Protein AF-A0A091KK40-F1 (afdb_monomer)

Nearest PDB structures (foldseek):
  5nir-assembly2_B  TM=7.832E-01  e=2.273E-03  Homo sapiens
  1u5m-assembly1_A  TM=5.560E-01  e=1.495E-02  Homo sapiens
  5okc-assembly1_H  TM=2.138E-01  e=5.931E+00  Saccharomyces cerevisiae S288C

Structure (mmCIF, N/CA/C/O backbone):
data_AF-A0A091KK40-F1
#
_entry.id   AF-A0A091KK40-F1
#
loop_
_atom_site.group_PDB
_atom_site.id
_atom_site.type_symbol
_atom_site.label_atom_id
_atom_site.label_alt_id
_atom_site.label_comp_id
_atom_site.label_asym_id
_atom_site.label_entity_id
_atom_site.label_seq_id
_atom_site.pdbx_PDB_ins_code
_atom_site.Cartn_x
_atom_site.Cartn_y
_atom_site.Cartn_z
_atom_site.occupancy
_atom_site.B_iso_or_equiv
_atom_site.auth_seq_id
_atom_site.auth_comp_id
_atom_site.auth_asym_id
_atom_site.auth_atom_id
_atom_site.pdbx_PDB_model_num
ATOM 1 N N . TYR A 1 1 ? 51.321 -13.475 -57.206 1.00 43.81 1 TYR A N 1
ATOM 2 C CA . TYR A 1 1 ? 50.660 -12.713 -56.132 1.00 43.81 1 TYR A CA 1
ATOM 3 C C . TYR A 1 1 ? 49.323 -13.377 -55.867 1.00 43.81 1 TYR A C 1
ATOM 5 O O . TYR A 1 1 ? 48.572 -13.483 -56.827 1.00 43.81 1 TYR A O 1
ATOM 13 N N . PRO A 1 2 ? 49.044 -13.917 -54.669 1.00 48.81 2 PRO A N 1
ATOM 14 C CA . PRO A 1 2 ? 47.732 -14.490 -54.411 1.00 48.81 2 PRO A CA 1
ATOM 15 C C . PRO A 1 2 ? 46.702 -13.359 -54.303 1.00 48.81 2 PRO A C 1
ATOM 17 O O . PRO A 1 2 ? 46.894 -12.410 -53.543 1.00 48.81 2 PRO A O 1
ATOM 20 N N . ASP A 1 3 ? 45.653 -13.452 -55.119 1.00 53.16 3 ASP A N 1
ATOM 21 C CA . ASP A 1 3 ? 44.502 -12.551 -55.135 1.00 53.16 3 ASP A CA 1
ATOM 22 C C . ASP A 1 3 ? 43.739 -12.664 -53.807 1.00 53.16 3 ASP A C 1
ATOM 24 O O . ASP A 1 3 ? 43.094 -13.673 -53.529 1.00 53.16 3 ASP A O 1
ATOM 28 N N . TYR A 1 4 ? 43.776 -11.611 -52.989 1.00 54.12 4 TYR A N 1
ATOM 29 C CA . TYR A 1 4 ? 42.928 -11.468 -51.796 1.00 54.12 4 TYR A CA 1
ATOM 30 C C . TYR A 1 4 ? 41.477 -11.071 -52.145 1.00 54.12 4 TYR A C 1
ATOM 32 O O . TYR A 1 4 ? 40.669 -10.792 -51.260 1.00 54.12 4 TYR A O 1
ATOM 40 N N . ARG A 1 5 ? 41.116 -11.023 -53.437 1.00 53.31 5 ARG A N 1
ATOM 41 C CA . ARG A 1 5 ? 39.763 -10.672 -53.889 1.00 53.31 5 ARG A CA 1
ATOM 42 C C . ARG A 1 5 ? 38.761 -11.738 -53.443 1.00 53.31 5 ARG A C 1
ATOM 44 O O . ARG A 1 5 ? 38.740 -12.838 -53.983 1.00 53.31 5 ARG A O 1
ATOM 51 N N . GLY A 1 6 ? 37.913 -11.374 -52.482 1.00 60.91 6 GLY A N 1
ATOM 52 C CA . GLY A 1 6 ? 36.744 -12.156 -52.068 1.00 60.91 6 GLY A CA 1
ATOM 53 C C . GLY A 1 6 ? 36.953 -13.095 -50.878 1.00 60.91 6 GLY A C 1
ATOM 54 O O . GLY A 1 6 ? 36.061 -13.884 -50.593 1.00 60.91 6 GLY A O 1
ATOM 55 N N . LYS A 1 7 ? 38.093 -13.027 -50.178 1.00 73.00 7 LYS A N 1
ATOM 56 C CA . LYS A 1 7 ? 38.332 -13.812 -48.955 1.00 73.00 7 LYS A CA 1
ATOM 57 C C . LYS A 1 7 ? 38.272 -12.911 -47.726 1.00 73.00 7 LYS A C 1
ATOM 59 O O . LYS A 1 7 ? 39.291 -12.378 -47.299 1.00 73.00 7 LYS A O 1
ATOM 64 N N . GLY A 1 8 ? 37.072 -12.712 -47.198 1.00 83.19 8 GLY A N 1
ATOM 65 C CA . GLY A 1 8 ? 36.846 -11.875 -46.027 1.00 83.19 8 GLY A CA 1
ATOM 66 C C . GLY A 1 8 ? 35.371 -11.567 -45.816 1.00 83.19 8 GLY A C 1
ATOM 67 O O . GLY A 1 8 ? 34.531 -11.883 -46.658 1.00 83.19 8 GLY A O 1
ATOM 68 N N . CYS A 1 9 ? 35.067 -10.944 -44.689 1.00 89.00 9 CYS A N 1
ATOM 69 C CA . CYS A 1 9 ? 33.719 -10.532 -44.326 1.00 89.00 9 CYS A CA 1
ATOM 70 C C . CYS A 1 9 ? 33.588 -9.023 -44.496 1.00 89.00 9 CYS A C 1
ATOM 72 O O . CYS A 1 9 ? 34.563 -8.304 -44.307 1.00 89.00 9 CYS A O 1
ATOM 74 N N . VAL A 1 10 ? 32.403 -8.540 -44.860 1.00 89.56 10 VAL A N 1
ATOM 75 C CA . VAL A 1 10 ? 32.164 -7.112 -45.104 1.00 89.56 10 VAL A CA 1
ATOM 76 C C . VAL A 1 10 ? 31.110 -6.603 -44.129 1.00 89.56 10 VAL A C 1
ATOM 78 O O . VAL A 1 10 ? 30.116 -7.293 -43.901 1.00 89.56 10 VAL A O 1
ATOM 81 N N . ASP A 1 11 ? 31.341 -5.434 -43.535 1.00 88.38 11 ASP A N 1
ATOM 82 C CA . ASP A 1 11 ? 30.349 -4.753 -42.695 1.00 88.38 11 ASP A CA 1
ATOM 83 C C . ASP A 1 11 ? 29.410 -3.838 -43.503 1.00 88.38 11 ASP A C 1
ATOM 85 O O . ASP A 1 11 ? 29.557 -3.659 -44.714 1.00 88.38 11 ASP A O 1
ATOM 89 N N . GLU A 1 12 ? 28.430 -3.234 -42.831 1.00 87.00 12 GLU A N 1
ATOM 90 C CA . GLU A 1 12 ? 27.474 -2.296 -43.436 1.00 87.00 12 GLU A CA 1
ATOM 91 C C . GLU A 1 12 ? 28.128 -1.026 -44.010 1.00 87.00 12 GLU A C 1
ATOM 93 O O . GLU A 1 12 ? 27.550 -0.379 -44.884 1.00 87.00 12 GLU A O 1
ATOM 98 N N . SER A 1 13 ? 29.334 -0.668 -43.555 1.00 88.38 13 SER A N 1
ATOM 99 C CA . SER A 1 13 ? 30.100 0.469 -44.082 1.00 88.38 13 SER A CA 1
ATOM 100 C C . SER A 1 13 ? 30.920 0.117 -45.331 1.00 88.38 13 SER A C 1
ATOM 102 O O . SER A 1 13 ? 31.459 1.009 -45.991 1.00 88.38 13 SER A O 1
ATOM 104 N N . GLY A 1 14 ? 30.986 -1.171 -45.686 1.00 86.50 14 GLY A N 1
ATOM 105 C CA . GLY A 1 14 ? 31.783 -1.691 -46.793 1.00 86.50 14 GLY A CA 1
ATOM 106 C C . GLY A 1 14 ? 33.236 -2.006 -46.423 1.00 86.50 14 GLY A C 1
ATOM 107 O O . GLY A 1 14 ? 34.045 -2.251 -47.321 1.00 86.50 14 GLY A O 1
ATOM 108 N N . PHE A 1 15 ? 33.593 -2.000 -45.135 1.00 88.94 15 PHE A N 1
ATOM 109 C CA . PHE A 1 15 ? 34.929 -2.370 -44.670 1.00 88.94 15 PHE A CA 1
ATOM 110 C C . PHE A 1 15 ? 35.112 -3.890 -44.704 1.00 88.94 15 PHE A C 1
ATOM 112 O O . PHE A 1 15 ? 34.206 -4.641 -44.349 1.00 88.94 15 PHE A O 1
ATOM 119 N N . VAL A 1 16 ? 36.293 -4.346 -45.134 1.00 90.19 16 VAL A N 1
ATOM 120 C CA . VAL A 1 16 ? 36.603 -5.772 -45.316 1.00 90.19 16 VAL A CA 1
ATOM 121 C C . VAL A 1 16 ? 37.490 -6.277 -44.180 1.00 90.19 16 VAL A C 1
ATOM 123 O O . VAL A 1 16 ? 38.588 -5.765 -43.976 1.00 90.19 16 VAL A O 1
ATOM 126 N N . TYR A 1 17 ? 37.032 -7.327 -43.508 1.00 89.88 17 TYR A N 1
ATOM 127 C CA . TYR A 1 17 ? 37.719 -8.040 -42.434 1.00 89.88 17 TYR A CA 1
ATOM 128 C C . TYR A 1 17 ? 38.316 -9.355 -42.934 1.00 89.88 17 TYR A C 1
ATOM 130 O O . TYR A 1 17 ? 37.684 -10.093 -43.699 1.00 89.88 17 TYR A O 1
ATOM 138 N N . ALA A 1 18 ? 39.528 -9.669 -42.485 1.00 91.06 18 ALA A N 1
ATOM 139 C CA . ALA A 1 18 ? 40.217 -10.909 -42.810 1.00 91.06 18 ALA A CA 1
ATOM 140 C C . ALA A 1 18 ? 39.642 -12.110 -42.037 1.00 91.06 18 ALA A C 1
ATOM 142 O O . ALA A 1 18 ? 39.048 -11.984 -40.965 1.00 91.06 18 ALA A O 1
ATOM 143 N N . ILE A 1 19 ? 39.848 -13.312 -42.576 1.00 89.88 19 ILE A N 1
ATOM 144 C CA . ILE A 1 19 ? 39.450 -14.564 -41.919 1.00 89.88 19 ILE A CA 1
ATOM 145 C C . ILE A 1 19 ? 40.196 -14.690 -40.580 1.00 89.88 19 ILE A C 1
ATOM 147 O O . ILE A 1 19 ? 41.415 -14.538 -40.520 1.00 89.88 19 ILE A O 1
ATOM 151 N N . GLY A 1 20 ? 39.458 -14.975 -39.508 1.00 88.19 20 GLY A N 1
ATOM 152 C CA . GLY A 1 20 ? 39.943 -15.010 -38.127 1.00 88.19 20 GLY A CA 1
ATOM 153 C C . GLY A 1 20 ? 39.741 -13.705 -37.347 1.00 88.19 20 GLY A C 1
ATOM 154 O O . GLY A 1 20 ? 39.904 -13.709 -36.126 1.00 88.19 20 GLY A O 1
ATOM 155 N N . GLU A 1 21 ? 39.351 -12.604 -38.000 1.00 90.81 21 GLU A N 1
ATOM 156 C CA . GLU A 1 21 ? 39.094 -11.330 -37.319 1.00 90.81 21 GLU A CA 1
ATOM 157 C C . GLU A 1 21 ? 37.708 -11.275 -36.669 1.00 90.81 21 GLU A C 1
ATOM 159 O O . GLU A 1 21 ? 36.729 -11.833 -37.174 1.00 90.81 21 GLU A O 1
ATOM 164 N N . LYS A 1 22 ? 37.627 -10.570 -35.533 1.00 91.00 22 LYS A N 1
ATOM 165 C CA . LYS A 1 22 ? 36.364 -10.259 -34.859 1.00 91.00 22 LYS A CA 1
ATOM 166 C C . LYS A 1 22 ? 35.895 -8.868 -35.255 1.00 91.00 22 LYS A C 1
ATOM 168 O O . LYS A 1 22 ? 36.662 -7.915 -35.138 1.00 91.00 22 LYS A O 1
ATOM 173 N N . PHE A 1 23 ? 34.634 -8.749 -35.646 1.00 89.81 23 PHE A N 1
ATOM 174 C CA . PHE A 1 23 ? 34.055 -7.482 -36.079 1.00 89.81 23 PHE A CA 1
ATOM 175 C C . PHE A 1 23 ? 32.569 -7.379 -35.733 1.00 89.81 23 PHE A C 1
ATOM 177 O O . PHE A 1 23 ? 31.922 -8.388 -35.465 1.00 89.81 23 PHE A O 1
ATOM 184 N N . ALA A 1 24 ? 32.028 -6.162 -35.716 1.00 89.38 24 ALA A N 1
ATOM 185 C CA . ALA A 1 24 ? 30.596 -5.914 -35.571 1.00 89.38 24 ALA A CA 1
ATOM 186 C C . ALA A 1 24 ? 30.055 -5.449 -36.935 1.00 89.38 24 ALA A C 1
ATOM 188 O O . ALA A 1 24 ? 30.414 -4.354 -37.361 1.00 89.38 24 ALA A O 1
ATOM 189 N N . PRO A 1 25 ? 29.234 -6.256 -37.634 1.00 88.00 25 PRO A N 1
ATOM 190 C CA . PRO A 1 25 ? 28.758 -5.923 -38.980 1.00 88.00 25 PRO A CA 1
ATOM 191 C C . PRO A 1 25 ? 27.917 -4.644 -39.055 1.00 88.00 25 PRO A C 1
ATOM 193 O O . PRO A 1 25 ? 27.822 -4.043 -40.118 1.00 88.00 25 PRO A O 1
ATOM 196 N N . GLY A 1 26 ? 27.307 -4.245 -37.940 1.00 86.50 26 GLY A N 1
ATOM 197 C CA . GLY A 1 26 ? 26.450 -3.073 -37.831 1.00 86.50 26 GLY A CA 1
ATOM 198 C C . GLY A 1 26 ? 26.227 -2.681 -36.366 1.00 86.50 26 GLY A C 1
ATOM 199 O O . GLY A 1 26 ? 26.650 -3.413 -35.464 1.00 86.50 26 GLY A O 1
ATOM 200 N N . PRO A 1 27 ? 25.556 -1.549 -36.095 1.00 81.31 27 PRO A N 1
ATOM 201 C CA . PRO A 1 27 ? 25.428 -0.983 -34.748 1.00 81.31 27 PRO A CA 1
ATOM 202 C C . PRO A 1 27 ? 24.749 -1.930 -33.747 1.00 81.31 27 PRO A C 1
ATOM 204 O O . PRO A 1 27 ? 25.249 -2.153 -32.647 1.00 81.31 27 PRO A O 1
ATOM 207 N N . SER A 1 28 ? 23.639 -2.548 -34.156 1.00 83.00 28 SER A N 1
ATOM 208 C CA . SER A 1 28 ? 22.867 -3.499 -33.348 1.00 83.00 28 SER A CA 1
ATOM 209 C C . SER A 1 28 ? 23.335 -4.951 -33.499 1.00 83.00 28 SER A C 1
ATOM 211 O O . SER A 1 28 ? 22.777 -5.844 -32.860 1.00 83.00 28 SER A O 1
ATOM 213 N N . ALA A 1 29 ? 24.348 -5.211 -34.331 1.00 86.69 29 ALA A N 1
ATOM 214 C CA . ALA A 1 29 ? 24.847 -6.554 -34.577 1.00 86.69 29 ALA A CA 1
ATOM 215 C C . ALA A 1 29 ? 25.804 -7.002 -33.465 1.00 86.69 29 ALA A C 1
ATOM 217 O O . ALA A 1 29 ? 26.601 -6.227 -32.931 1.00 86.69 29 ALA A O 1
ATOM 218 N N . CYS A 1 30 ? 25.742 -8.284 -33.118 1.00 88.56 30 CYS A N 1
ATOM 219 C CA . CYS A 1 30 ? 26.680 -8.874 -32.172 1.00 88.56 30 CYS A CA 1
ATOM 220 C C . CYS A 1 30 ? 28.071 -9.059 -32.778 1.00 88.56 30 CYS A C 1
ATOM 222 O O . CYS A 1 30 ? 28.184 -9.184 -33.995 1.00 88.56 30 CYS A O 1
ATOM 224 N N . PRO A 1 31 ? 29.137 -9.083 -31.954 1.00 89.62 31 PRO A N 1
ATOM 225 C CA . PRO A 1 31 ? 30.472 -9.387 -32.443 1.00 89.62 31 PRO A CA 1
ATOM 226 C C . PRO A 1 31 ? 30.492 -10.746 -33.151 1.00 89.62 31 PRO A C 1
ATOM 228 O O . PRO A 1 31 ? 30.130 -11.772 -32.570 1.00 89.62 31 PRO A O 1
ATOM 231 N N . CYS A 1 32 ? 30.928 -10.748 -34.403 1.00 91.12 32 CYS A N 1
ATOM 232 C CA . CYS A 1 32 ? 31.043 -11.924 -35.250 1.00 91.12 32 CYS A CA 1
ATOM 233 C C . CYS A 1 32 ? 32.512 -12.266 -35.476 1.00 91.12 32 CYS A C 1
ATOM 235 O O . CYS A 1 32 ? 33.372 -11.385 -35.500 1.00 91.12 32 CYS A O 1
ATOM 237 N N . LEU A 1 33 ? 32.800 -13.551 -35.661 1.00 92.38 33 LEU A N 1
ATOM 238 C CA . LEU A 1 33 ? 34.091 -14.028 -36.143 1.00 92.38 33 LEU A CA 1
ATOM 239 C C . LEU A 1 33 ? 34.004 -14.233 -37.654 1.00 92.38 33 LEU A C 1
ATOM 241 O O . LEU A 1 33 ? 33.114 -14.941 -38.122 1.00 92.38 33 LEU A O 1
ATOM 245 N N . CYS A 1 34 ? 34.923 -13.655 -38.420 1.00 91.69 34 CYS A N 1
ATOM 246 C CA . CYS A 1 34 ? 34.989 -13.937 -39.845 1.00 91.69 34 CYS A CA 1
ATOM 247 C C . CYS A 1 34 ? 35.592 -15.327 -40.092 1.00 91.69 34 CYS A C 1
ATOM 249 O O . CYS A 1 34 ? 36.734 -15.585 -39.714 1.00 91.69 34 CYS A O 1
ATOM 251 N N . THR A 1 35 ? 34.834 -16.225 -40.718 1.00 90.31 35 THR A N 1
ATOM 252 C CA . THR A 1 35 ? 35.273 -17.588 -41.064 1.00 90.31 35 THR A CA 1
ATOM 253 C C . THR A 1 35 ? 35.335 -17.766 -42.582 1.00 90.31 35 THR A C 1
ATOM 255 O O . THR A 1 35 ? 34.871 -16.902 -43.324 1.00 90.31 35 THR A O 1
ATOM 258 N N . GLU A 1 36 ? 35.885 -18.885 -43.064 1.00 87.31 36 GLU A N 1
ATOM 259 C CA . GLU A 1 36 ? 35.891 -19.184 -44.507 1.00 87.31 36 GLU A CA 1
ATOM 260 C C . GLU A 1 36 ? 34.473 -19.337 -45.091 1.00 87.31 36 GLU A C 1
ATOM 262 O O . GLU A 1 36 ? 34.276 -19.098 -46.280 1.00 87.31 36 GLU A O 1
ATOM 267 N N . GLU A 1 37 ? 33.485 -19.688 -44.258 1.00 86.88 37 GLU A N 1
ATOM 268 C CA . GLU A 1 37 ? 32.074 -19.847 -44.642 1.00 86.88 37 GLU A CA 1
ATOM 269 C C . GLU A 1 37 ? 31.256 -18.549 -44.488 1.00 86.88 37 GLU A C 1
ATOM 271 O O . GLU A 1 37 ? 30.101 -18.490 -44.909 1.00 86.88 37 GLU A O 1
ATOM 276 N N . GLY A 1 38 ? 31.847 -17.496 -43.907 1.00 85.56 38 GLY A N 1
ATOM 277 C CA . GLY A 1 38 ? 31.195 -16.210 -43.643 1.00 85.56 38 GLY A CA 1
ATOM 278 C C . GLY A 1 38 ? 31.253 -15.772 -42.171 1.00 85.56 38 GLY A C 1
ATOM 279 O O . GLY A 1 38 ? 31.977 -16.364 -41.363 1.00 85.56 38 GLY A O 1
ATOM 280 N N . PRO A 1 39 ? 30.532 -14.699 -41.795 1.00 89.50 39 PRO A N 1
ATOM 281 C CA . PRO A 1 39 ? 30.525 -14.197 -40.425 1.00 89.50 39 PRO A CA 1
ATOM 282 C C . PRO A 1 39 ? 29.736 -15.114 -39.487 1.00 89.50 39 PRO A C 1
ATOM 284 O O . PRO A 1 39 ? 28.524 -15.273 -39.614 1.00 89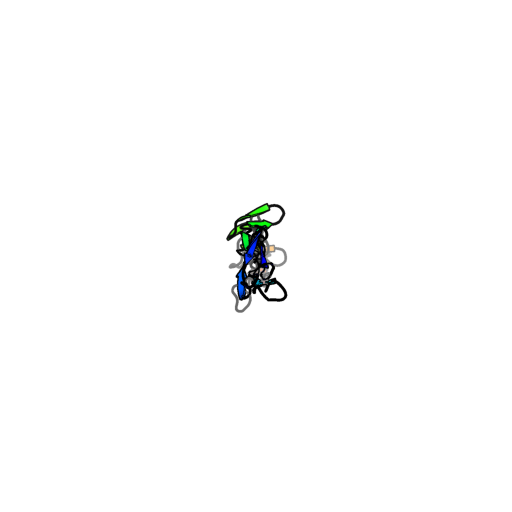.50 39 PRO A O 1
ATOM 287 N N . LEU A 1 40 ? 30.422 -15.674 -38.493 1.00 90.75 40 LEU A N 1
ATOM 288 C CA . LEU A 1 40 ? 29.816 -16.448 -37.417 1.00 90.75 40 LEU A CA 1
ATOM 289 C C . LEU A 1 40 ? 29.542 -15.532 -36.221 1.00 90.75 40 LEU A C 1
ATOM 291 O O . LEU A 1 40 ? 30.435 -15.237 -35.422 1.00 90.75 40 LEU A O 1
ATOM 295 N N . CYS A 1 41 ? 28.304 -15.061 -36.114 1.00 88.75 41 CYS A N 1
ATOM 296 C CA . CYS A 1 41 ? 27.859 -14.189 -35.033 1.00 88.75 41 CYS A CA 1
ATOM 297 C C . CYS A 1 41 ? 27.341 -15.022 -33.863 1.00 88.75 41 CYS A C 1
ATOM 299 O O . CYS A 1 41 ? 26.382 -15.778 -34.008 1.00 88.75 41 CYS A O 1
ATOM 301 N N . ILE A 1 42 ? 27.962 -14.870 -32.696 1.00 81.12 42 ILE A N 1
ATOM 302 C CA . ILE A 1 42 ? 27.509 -15.534 -31.475 1.00 81.12 42 ILE A CA 1
ATOM 303 C C . ILE A 1 42 ? 26.807 -14.479 -30.636 1.00 81.12 42 ILE A C 1
ATOM 305 O O . ILE A 1 42 ? 27.413 -13.469 -30.275 1.00 81.12 42 ILE A O 1
ATOM 309 N N . GLN A 1 43 ? 25.531 -14.705 -30.330 1.00 79.50 43 GLN A N 1
ATOM 310 C CA . GLN A 1 43 ? 24.834 -13.861 -29.374 1.00 79.50 43 GLN A CA 1
ATOM 311 C C . GLN A 1 43 ? 25.433 -14.126 -27.983 1.00 79.50 43 GLN A C 1
ATOM 313 O O . GLN A 1 43 ? 25.361 -15.261 -27.505 1.00 79.50 43 GLN A O 1
ATOM 318 N N . PRO A 1 44 ? 26.056 -13.125 -27.338 1.00 84.81 44 PRO A N 1
ATOM 319 C CA . PRO A 1 44 ? 26.553 -13.287 -25.982 1.00 84.81 44 PRO A CA 1
ATOM 320 C C . PRO A 1 44 ? 25.380 -13.432 -25.004 1.00 84.81 44 PRO A C 1
ATOM 322 O O . PRO A 1 44 ? 24.237 -13.093 -25.321 1.00 84.81 44 PRO A O 1
ATOM 325 N N . GLU A 1 45 ? 25.660 -13.897 -23.788 1.00 88.62 45 GLU A N 1
ATOM 326 C CA . GLU A 1 45 ? 24.683 -13.885 -22.697 1.00 88.62 45 GLU A CA 1
ATOM 327 C C . GLU A 1 45 ? 24.311 -12.437 -22.346 1.00 88.62 45 GLU A C 1
ATOM 329 O O . GLU A 1 45 ? 25.001 -11.751 -21.591 1.00 88.62 45 GLU A O 1
ATOM 334 N N . CYS A 1 46 ? 23.224 -11.945 -22.943 1.00 88.00 46 CYS A N 1
ATOM 335 C CA . CYS A 1 46 ? 22.767 -10.583 -22.717 1.00 88.00 46 CYS A CA 1
ATOM 336 C C . CYS A 1 46 ? 22.114 -10.421 -21.334 1.00 88.00 46 CYS A C 1
ATOM 338 O O . CYS A 1 46 ? 21.430 -11.329 -20.846 1.00 88.00 46 CYS A O 1
ATOM 340 N N . PRO A 1 47 ? 22.265 -9.241 -20.702 1.00 88.69 47 PRO A N 1
ATOM 341 C CA . PRO A 1 47 ? 21.649 -8.963 -19.416 1.00 88.69 47 PRO A CA 1
ATOM 342 C C . PRO A 1 47 ? 20.123 -8.982 -19.527 1.00 88.69 47 PRO A C 1
ATOM 344 O O . PRO A 1 47 ? 19.533 -8.449 -20.468 1.00 88.69 47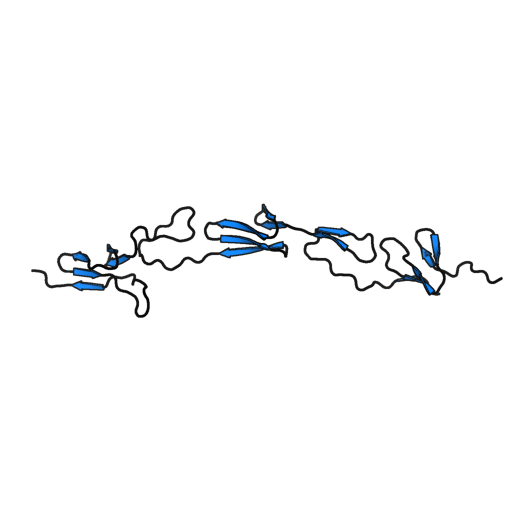 PRO A O 1
ATOM 347 N N . ARG A 1 48 ? 19.461 -9.557 -18.518 1.00 89.12 48 ARG A N 1
ATOM 348 C CA . ARG A 1 48 ? 18.003 -9.459 -18.400 1.00 89.12 48 ARG A CA 1
ATOM 349 C C . ARG A 1 48 ? 17.635 -8.023 -18.044 1.00 89.12 48 ARG A C 1
ATOM 351 O O . ARG A 1 48 ? 18.152 -7.463 -17.078 1.00 89.12 48 ARG A O 1
ATOM 358 N N . LEU A 1 49 ? 16.728 -7.436 -18.818 1.00 88.69 49 LEU A N 1
ATOM 359 C CA . LEU A 1 49 ? 16.226 -6.097 -18.542 1.00 88.69 49 LEU A CA 1
ATOM 360 C C . LEU A 1 49 ? 15.395 -6.089 -17.259 1.00 88.69 49 LEU A C 1
ATOM 362 O O . LEU A 1 49 ? 14.679 -7.038 -16.941 1.00 88.69 49 LEU A O 1
ATOM 366 N N . HIS A 1 50 ? 15.484 -4.983 -16.528 1.00 85.94 50 HIS A N 1
ATOM 367 C CA . HIS A 1 50 ? 14.693 -4.790 -15.322 1.00 85.94 50 HIS A CA 1
ATOM 368 C C . HIS A 1 50 ? 13.192 -4.714 -15.678 1.00 85.94 50 HIS A C 1
ATOM 370 O O . HIS A 1 50 ? 12.854 -3.995 -16.618 1.00 85.94 50 HIS A O 1
ATOM 376 N N . PRO A 1 51 ? 12.270 -5.333 -14.910 1.00 82.94 51 PRO A N 1
ATOM 377 C CA . PRO A 1 51 ? 10.825 -5.292 -15.195 1.00 82.94 51 PRO A CA 1
ATOM 378 C C . PRO A 1 51 ? 10.236 -3.876 -15.280 1.00 82.94 51 PRO A C 1
ATOM 380 O O . PRO A 1 51 ? 9.271 -3.630 -15.989 1.00 82.94 51 PRO A O 1
ATOM 383 N N . ARG A 1 52 ? 10.855 -2.920 -14.575 1.00 82.75 52 ARG A N 1
ATOM 384 C CA . ARG A 1 52 ? 10.506 -1.485 -14.607 1.00 82.75 52 ARG A CA 1
ATOM 385 C C . ARG A 1 52 ? 11.098 -0.710 -15.792 1.00 82.75 52 ARG A C 1
ATOM 387 O O . ARG A 1 52 ? 11.152 0.515 -15.722 1.00 82.75 52 ARG A O 1
ATOM 394 N N . CYS A 1 53 ? 11.639 -1.367 -16.812 1.00 88.75 53 CYS A N 1
ATOM 395 C CA . CYS A 1 53 ? 12.201 -0.642 -17.943 1.00 88.75 53 CYS A CA 1
ATOM 396 C C . CYS A 1 53 ? 11.091 0.009 -18.772 1.00 88.75 53 CYS A C 1
ATOM 398 O O . CYS A 1 53 ? 10.190 -0.681 -19.237 1.00 88.75 53 CYS A O 1
ATOM 400 N N . VAL A 1 54 ? 11.160 1.329 -18.942 1.00 88.38 54 VAL A N 1
ATOM 401 C CA . VAL A 1 54 ? 10.202 2.095 -19.759 1.00 88.38 54 VAL A CA 1
ATOM 402 C C . VAL A 1 54 ? 10.775 2.331 -21.148 1.00 88.38 54 VAL A C 1
ATOM 404 O O . VAL A 1 54 ? 10.047 2.278 -22.135 1.00 88.38 54 VAL A O 1
ATOM 407 N N . HIS A 1 55 ? 12.091 2.539 -21.227 1.00 89.44 55 HIS A N 1
ATOM 408 C CA . HIS A 1 55 ? 12.777 2.768 -22.487 1.00 89.44 55 HIS A CA 1
ATOM 409 C C . HIS A 1 55 ? 13.957 1.815 -22.662 1.00 89.44 55 HIS A C 1
ATOM 411 O O . HIS A 1 55 ? 14.907 1.825 -21.871 1.00 89.44 55 HIS A O 1
ATOM 417 N N . VAL A 1 56 ? 13.883 1.003 -23.715 1.00 92.12 56 VAL A N 1
ATOM 418 C CA . VAL A 1 56 ? 14.909 0.032 -24.098 1.00 92.12 56 VAL A CA 1
ATOM 419 C C . VAL A 1 56 ? 15.692 0.583 -25.281 1.00 92.12 56 VAL A C 1
ATOM 421 O O . VAL A 1 56 ? 15.116 0.926 -26.308 1.00 92.12 56 VAL A O 1
ATOM 424 N N . ASP A 1 57 ? 17.008 0.636 -25.132 1.00 91.44 57 ASP A N 1
ATOM 425 C CA . ASP A 1 57 ? 17.947 0.932 -26.203 1.00 91.44 57 ASP A CA 1
ATOM 426 C C . ASP A 1 57 ? 18.408 -0.370 -26.857 1.00 91.44 57 ASP A C 1
ATOM 428 O O . ASP A 1 57 ? 18.974 -1.243 -26.196 1.00 91.44 57 ASP A O 1
ATOM 432 N N . THR A 1 58 ? 18.154 -0.485 -28.157 1.00 89.00 58 THR A N 1
ATOM 433 C CA . THR A 1 58 ? 18.515 -1.626 -29.007 1.00 89.00 58 THR A CA 1
ATOM 434 C C . THR A 1 58 ? 19.589 -1.262 -30.035 1.00 89.00 58 THR A C 1
ATOM 436 O O . THR A 1 58 ? 19.770 -1.975 -31.018 1.00 89.00 58 THR A O 1
ATOM 439 N N . THR A 1 59 ? 20.284 -0.133 -29.851 1.00 88.12 59 THR A N 1
ATOM 440 C CA . THR A 1 59 ? 21.355 0.325 -30.757 1.00 88.12 59 THR A CA 1
ATOM 441 C C . THR A 1 59 ? 22.633 -0.499 -30.656 1.00 88.12 59 THR A C 1
ATOM 443 O O . THR A 1 59 ? 23.533 -0.290 -31.457 1.00 88.12 59 THR A O 1
ATOM 446 N N . GLN A 1 60 ? 22.715 -1.420 -29.694 1.00 86.75 60 GLN A N 1
ATOM 447 C CA . GLN A 1 60 ? 23.840 -2.321 -29.457 1.00 86.75 60 GLN A CA 1
ATOM 448 C C . GLN A 1 60 ? 23.360 -3.776 -29.502 1.00 86.75 60 GLN A C 1
ATOM 450 O O . GLN A 1 60 ? 22.177 -4.047 -29.302 1.00 86.75 60 GLN A O 1
ATOM 455 N N . CYS A 1 61 ? 24.295 -4.713 -29.684 1.00 87.25 61 CYS A N 1
ATOM 456 C CA . CYS A 1 61 ? 24.048 -6.163 -29.656 1.00 87.25 61 CYS A CA 1
ATOM 457 C C . CYS A 1 61 ? 23.164 -6.632 -28.489 1.00 87.25 61 CYS A C 1
ATOM 459 O O . CYS A 1 61 ? 22.259 -7.442 -28.682 1.00 87.25 61 CYS A O 1
ATOM 461 N N . CYS A 1 62 ? 23.421 -6.131 -27.276 1.00 89.44 62 CYS A N 1
ATOM 462 C CA . CYS A 1 62 ? 22.577 -6.418 -26.126 1.00 89.44 62 CYS A CA 1
ATOM 463 C C . CYS A 1 62 ? 21.687 -5.219 -25.801 1.00 89.44 62 CYS A C 1
ATOM 465 O O . CYS A 1 62 ? 22.196 -4.099 -25.698 1.00 89.44 62 CYS A O 1
ATOM 467 N N . PRO A 1 63 ? 20.382 -5.445 -25.573 1.00 89.62 63 PRO A N 1
ATOM 468 C CA . PRO A 1 63 ? 19.483 -4.371 -25.210 1.00 89.62 63 PRO A CA 1
ATOM 469 C C . PRO A 1 63 ? 19.842 -3.831 -23.825 1.00 89.62 63 PRO A C 1
ATOM 471 O O . PRO A 1 63 ? 20.144 -4.588 -22.897 1.00 89.62 63 PRO A O 1
ATOM 474 N N . LEU A 1 64 ? 19.771 -2.513 -23.674 1.00 91.06 64 LEU A N 1
ATOM 475 C CA . LEU A 1 64 ? 20.033 -1.825 -22.414 1.00 91.06 64 LEU A CA 1
ATOM 476 C C . LEU A 1 64 ? 18.816 -1.016 -21.993 1.00 91.06 64 LEU A C 1
ATOM 478 O O . LEU A 1 64 ? 18.151 -0.385 -22.807 1.00 91.06 64 LEU A O 1
ATOM 482 N N . CYS A 1 65 ? 18.541 -0.987 -20.693 1.00 91.38 65 CYS A N 1
ATOM 483 C CA . CYS A 1 65 ? 17.503 -0.113 -20.175 1.00 91.38 65 CYS A CA 1
ATOM 484 C C . CYS A 1 65 ? 18.048 1.311 -20.013 1.00 91.38 65 CYS A C 1
ATOM 486 O O . CYS A 1 65 ? 18.940 1.528 -19.193 1.00 91.38 65 CYS A O 1
ATOM 488 N N . LYS A 1 66 ? 17.512 2.275 -20.768 1.00 91.00 66 LYS A N 1
ATOM 489 C CA . LYS A 1 66 ? 17.877 3.699 -20.647 1.00 91.00 66 LYS A CA 1
ATOM 490 C C . LYS A 1 66 ? 17.110 4.400 -19.547 1.00 91.00 66 LYS A C 1
ATOM 492 O O . LYS A 1 66 ? 17.667 5.253 -18.867 1.00 91.00 66 LYS A O 1
ATOM 497 N N . GLU A 1 67 ? 15.846 4.032 -19.375 1.00 87.62 67 GLU A N 1
ATOM 498 C CA . GLU A 1 67 ? 14.964 4.678 -18.414 1.00 87.62 67 GLU A CA 1
ATOM 499 C C . GLU A 1 67 ? 14.182 3.642 -17.618 1.00 87.62 67 GLU A C 1
ATOM 501 O O . GLU A 1 67 ? 13.540 2.743 -18.172 1.00 87.62 67 GLU A O 1
ATOM 506 N N . ARG A 1 68 ? 14.232 3.786 -16.292 1.00 86.69 68 ARG A N 1
ATOM 507 C CA . ARG A 1 68 ? 13.489 2.953 -15.350 1.00 86.69 68 ARG A CA 1
ATOM 508 C C . ARG A 1 68 ? 12.334 3.760 -14.782 1.00 86.69 68 ARG A C 1
ATOM 510 O O . ARG A 1 68 ? 12.509 4.904 -14.370 1.00 86.69 68 ARG A O 1
ATOM 517 N N . LYS A 1 69 ? 11.164 3.129 -14.706 1.00 86.25 69 LYS A N 1
ATOM 518 C CA . LYS A 1 69 ? 9.989 3.678 -14.034 1.00 86.25 69 LYS A CA 1
ATOM 519 C C . LYS A 1 69 ? 10.368 3.923 -12.577 1.00 86.25 69 LYS A C 1
ATOM 521 O O . LYS A 1 69 ? 10.648 2.956 -11.880 1.00 86.25 69 LYS A O 1
ATOM 526 N N . ASN A 1 70 ? 10.340 5.171 -12.119 1.00 87.25 70 ASN A N 1
ATOM 527 C CA . ASN A 1 70 ? 10.643 5.541 -10.728 1.00 87.25 70 ASN A CA 1
ATOM 528 C C . ASN A 1 70 ? 9.390 5.953 -9.938 1.00 87.25 70 ASN A C 1
ATOM 530 O O . ASN A 1 70 ? 9.484 6.575 -8.883 1.00 87.25 70 ASN A O 1
ATOM 534 N N . TYR A 1 71 ? 8.215 5.563 -10.425 1.00 91.25 71 TYR A N 1
ATOM 535 C CA . TYR A 1 71 ? 6.925 5.816 -9.797 1.00 91.25 71 TYR A CA 1
ATOM 536 C C . TYR A 1 71 ? 6.041 4.564 -9.844 1.00 91.25 71 TYR A C 1
ATOM 538 O O . TYR A 1 71 ? 6.286 3.643 -10.635 1.00 91.25 71 TYR A O 1
ATOM 546 N N . CYS A 1 72 ? 5.024 4.538 -8.995 1.00 93.00 72 CYS A N 1
ATOM 547 C CA . CYS A 1 72 ? 3.942 3.566 -9.004 1.00 93.00 72 CYS A CA 1
ATOM 548 C C . CYS A 1 72 ? 2.657 4.244 -9.474 1.00 93.00 72 CYS A C 1
ATOM 550 O O . CYS A 1 72 ? 2.467 5.442 -9.270 1.00 93.00 72 CYS A O 1
ATOM 552 N N . GLU A 1 73 ? 1.762 3.473 -10.079 1.00 92.50 73 GLU A N 1
ATOM 553 C CA . GLU A 1 73 ? 0.409 3.923 -10.396 1.00 92.50 73 GLU A CA 1
ATOM 554 C C . GLU A 1 73 ? -0.573 3.176 -9.508 1.00 92.50 73 GLU A C 1
ATOM 556 O O . GLU A 1 73 ? -0.577 1.947 -9.469 1.00 92.50 73 GLU A O 1
ATOM 561 N N . PHE A 1 74 ? -1.406 3.921 -8.791 1.00 94.75 74 PHE A N 1
ATOM 562 C CA . PHE A 1 74 ? -2.415 3.357 -7.911 1.00 94.75 74 PHE A CA 1
ATOM 563 C C . PHE A 1 74 ? -3.708 4.157 -8.021 1.00 94.75 74 PHE A C 1
ATOM 565 O O . PHE A 1 74 ? -3.727 5.369 -7.807 1.00 94.75 74 PHE A O 1
ATOM 572 N N . ARG A 1 75 ? -4.796 3.472 -8.403 1.00 93.62 75 ARG A N 1
ATOM 573 C CA . ARG A 1 75 ? -6.140 4.053 -8.606 1.00 93.62 75 ARG A CA 1
ATOM 574 C C . ARG A 1 75 ? -6.139 5.329 -9.472 1.00 93.62 75 ARG A C 1
ATOM 576 O O . ARG A 1 75 ? -6.827 6.297 -9.164 1.00 93.62 75 ARG A O 1
ATOM 583 N N . GLY A 1 76 ? -5.349 5.332 -10.548 1.00 93.00 76 GLY A N 1
ATOM 584 C CA . GLY A 1 76 ? -5.256 6.457 -11.489 1.00 93.00 76 GLY A CA 1
ATOM 585 C C . GLY A 1 76 ? -4.398 7.638 -11.015 1.00 93.00 76 GLY A C 1
ATOM 586 O O . GLY A 1 76 ? -4.358 8.659 -11.695 1.00 93.00 76 GLY A O 1
ATOM 587 N N . LYS A 1 77 ? -3.707 7.516 -9.874 1.00 94.00 77 LYS A N 1
ATOM 588 C CA . LYS A 1 77 ? -2.724 8.493 -9.387 1.00 94.00 77 LYS A CA 1
ATOM 589 C C . LYS A 1 77 ? -1.314 7.915 -9.445 1.00 94.00 77 LYS A C 1
ATOM 591 O O . LYS A 1 77 ? -1.124 6.710 -9.289 1.00 94.00 77 LYS A O 1
ATOM 596 N N . THR A 1 78 ? -0.331 8.783 -9.647 1.00 93.94 78 THR A N 1
ATOM 597 C CA . THR A 1 78 ? 1.092 8.430 -9.650 1.00 93.94 78 THR A CA 1
ATOM 598 C C . THR A 1 78 ? 1.744 8.810 -8.330 1.00 93.94 78 THR A C 1
ATOM 600 O O . THR A 1 78 ? 1.583 9.945 -7.885 1.00 93.94 78 THR A O 1
ATOM 603 N N . TYR A 1 79 ? 2.520 7.892 -7.764 1.00 95.06 79 TYR A N 1
ATOM 604 C CA . TYR A 1 79 ? 3.253 8.061 -6.508 1.00 95.06 79 TYR A CA 1
ATOM 605 C C . TYR A 1 79 ? 4.740 7.807 -6.745 1.00 95.06 79 TYR A C 1
ATOM 607 O O . TYR A 1 79 ? 5.100 6.871 -7.461 1.00 95.06 79 TYR A O 1
ATOM 615 N N . GLN A 1 80 ? 5.610 8.629 -6.173 1.00 94.25 80 GLN A N 1
ATOM 616 C CA . GLN A 1 80 ? 7.057 8.471 -6.287 1.00 94.25 80 GLN A CA 1
ATOM 617 C C . GLN A 1 80 ? 7.541 7.230 -5.536 1.00 94.25 80 GLN A C 1
ATOM 619 O O . GLN A 1 80 ? 6.911 6.751 -4.597 1.00 94.25 80 GLN A O 1
ATOM 624 N N . THR A 1 81 ? 8.688 6.692 -5.945 1.00 93.19 81 THR A N 1
ATOM 625 C CA . THR A 1 81 ? 9.296 5.554 -5.243 1.00 93.19 81 THR A CA 1
ATOM 626 C C . THR A 1 81 ? 9.586 5.911 -3.781 1.00 93.19 81 THR A C 1
ATOM 628 O O . THR A 1 81 ? 10.179 6.948 -3.500 1.00 93.19 81 THR A O 1
ATOM 631 N N . LEU A 1 82 ? 9.184 5.023 -2.868 1.00 93.81 82 LEU A N 1
ATOM 632 C CA . LEU A 1 82 ? 9.184 5.162 -1.404 1.00 93.81 82 LEU A CA 1
ATOM 633 C C . LEU A 1 82 ? 8.189 6.187 -0.841 1.00 93.81 82 LEU A C 1
ATOM 635 O O . LEU A 1 82 ? 8.195 6.427 0.366 1.00 93.81 82 LEU A O 1
ATOM 639 N N . GLU A 1 83 ? 7.322 6.765 -1.673 1.00 95.94 83 GLU A N 1
ATOM 640 C CA . GLU A 1 83 ? 6.252 7.645 -1.208 1.00 95.94 83 GLU A CA 1
ATOM 641 C C . GLU A 1 83 ? 5.204 6.849 -0.425 1.00 95.94 83 GLU A C 1
ATOM 643 O O . GLU A 1 83 ? 4.733 5.800 -0.874 1.00 95.94 83 GLU A O 1
ATOM 648 N N . GLU A 1 84 ? 4.832 7.371 0.743 1.00 96.38 84 GLU A N 1
ATOM 649 C CA . GLU A 1 84 ? 3.765 6.844 1.589 1.00 96.38 84 GLU A CA 1
ATOM 650 C C . GLU A 1 84 ? 2.525 7.724 1.480 1.00 96.38 84 GLU A C 1
ATOM 652 O O . GLU A 1 84 ? 2.613 8.950 1.539 1.00 96.38 84 GLU A O 1
ATOM 657 N N . PHE A 1 85 ? 1.359 7.097 1.373 1.00 95.69 85 PHE A N 1
ATOM 658 C CA . PHE A 1 85 ? 0.091 7.798 1.237 1.00 95.69 85 PHE A CA 1
ATOM 659 C C . PHE A 1 85 ? -1.041 7.057 1.947 1.00 95.69 85 PHE A C 1
ATOM 661 O O . PHE A 1 85 ? -1.040 5.833 2.060 1.00 95.69 85 PHE A O 1
ATOM 668 N N . MET A 1 86 ? -2.026 7.816 2.424 1.00 94.00 86 MET A N 1
ATOM 669 C CA . MET A 1 86 ? -3.227 7.277 3.063 1.00 94.00 86 MET A CA 1
ATOM 670 C C . MET A 1 86 ? -4.348 7.171 2.033 1.00 94.00 86 MET A C 1
ATOM 672 O O . MET A 1 86 ? -4.661 8.139 1.337 1.00 94.00 86 MET A O 1
ATOM 676 N N . VAL A 1 87 ? -4.955 5.993 1.938 1.00 93.81 87 VAL A N 1
ATOM 677 C CA . VAL A 1 87 ? -6.131 5.741 1.092 1.00 93.81 87 VAL A CA 1
ATOM 678 C C . VAL A 1 87 ? -7.413 5.973 1.883 1.00 93.81 87 VAL A C 1
ATOM 680 O O . VAL A 1 87 ? -8.394 6.495 1.357 1.00 93.81 87 VAL A O 1
ATOM 683 N N . SER A 1 88 ? -7.384 5.603 3.159 1.00 92.81 88 SER A N 1
ATOM 684 C CA . SER A 1 88 ? -8.422 5.860 4.151 1.00 92.81 88 SER A CA 1
ATOM 685 C C . SER A 1 88 ? -7.753 6.003 5.522 1.00 92.81 88 SER A C 1
ATOM 687 O O . SER A 1 88 ? -6.573 5.667 5.641 1.00 92.81 88 SER A O 1
ATOM 689 N N . PRO A 1 89 ? -8.464 6.430 6.579 1.00 93.12 89 PRO A N 1
ATOM 690 C CA . PRO A 1 89 ? -7.902 6.463 7.930 1.00 93.12 89 PRO A CA 1
ATOM 691 C C . PRO A 1 89 ? -7.286 5.128 8.381 1.00 93.12 89 PRO A C 1
ATOM 693 O O . PRO A 1 89 ? -6.343 5.128 9.169 1.00 93.12 89 PRO A O 1
ATOM 696 N N . CYS A 1 90 ? -7.782 3.998 7.859 1.00 94.38 90 CYS A N 1
ATOM 697 C CA . CYS A 1 90 ? -7.303 2.654 8.187 1.00 94.38 90 CYS A CA 1
ATOM 698 C C . CYS A 1 90 ? -6.318 2.048 7.190 1.00 94.38 90 CYS A C 1
ATOM 700 O O . CYS A 1 90 ? -5.743 1.006 7.488 1.00 94.38 90 CYS A O 1
ATOM 702 N N . GLU A 1 91 ? -6.147 2.629 6.006 1.00 94.88 91 GLU A N 1
ATOM 703 C CA . GLU A 1 91 ? -5.373 2.020 4.924 1.00 94.88 91 GLU A CA 1
ATOM 704 C C . GLU A 1 91 ? -4.227 2.947 4.532 1.00 94.88 91 GLU A C 1
ATOM 706 O O . GLU A 1 91 ? -4.442 4.026 3.966 1.00 94.88 91 GLU A O 1
ATOM 711 N N . LYS A 1 92 ? -3.003 2.501 4.821 1.00 95.44 92 LYS A N 1
ATOM 712 C CA . LYS A 1 92 ? -1.767 3.183 4.446 1.00 95.44 92 LYS A CA 1
ATOM 713 C C . LYS A 1 92 ? -1.073 2.384 3.358 1.00 95.44 92 LYS A C 1
ATOM 715 O O . LYS A 1 92 ? -0.908 1.178 3.487 1.00 95.44 92 LYS A O 1
ATOM 720 N N . CYS A 1 93 ? -0.627 3.053 2.310 1.00 97.44 93 CYS A N 1
ATOM 721 C CA . CYS A 1 93 ? 0.099 2.427 1.219 1.00 97.44 93 CYS A CA 1
ATOM 722 C C . CYS A 1 93 ? 1.466 3.075 1.018 1.00 97.44 93 CYS A C 1
ATOM 724 O O . CYS A 1 93 ? 1.686 4.231 1.387 1.00 97.44 93 CYS A O 1
ATOM 726 N N . ARG A 1 94 ? 2.380 2.321 0.409 1.00 97.00 94 A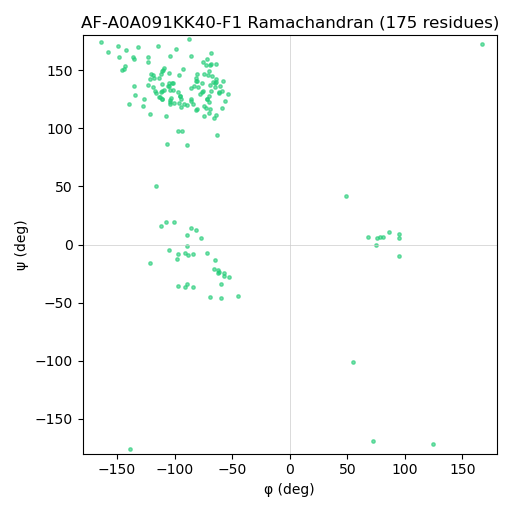RG A N 1
ATOM 727 C CA . ARG A 1 94 ? 3.717 2.767 0.027 1.00 97.00 94 ARG A CA 1
ATOM 728 C C . ARG A 1 94 ? 4.042 2.301 -1.385 1.00 97.00 94 ARG A C 1
ATOM 730 O O . ARG A 1 94 ? 3.771 1.155 -1.739 1.00 97.00 94 ARG A O 1
ATOM 737 N N . CYS A 1 95 ? 4.622 3.184 -2.191 1.00 95.69 95 CYS A N 1
ATOM 738 C CA . CYS A 1 95 ? 5.180 2.809 -3.487 1.00 95.69 95 CYS A CA 1
ATOM 739 C C . CYS A 1 95 ? 6.572 2.198 -3.297 1.00 95.69 95 CYS A C 1
ATOM 741 O O . CYS A 1 95 ? 7.500 2.872 -2.855 1.00 95.69 95 CYS A O 1
ATOM 743 N N . GLU A 1 96 ? 6.743 0.930 -3.643 1.00 93.50 96 GLU A N 1
ATOM 744 C CA . GLU A 1 96 ? 7.992 0.211 -3.430 1.00 93.50 96 GLU A CA 1
ATOM 745 C C . GLU A 1 96 ? 9.003 0.404 -4.572 1.00 93.50 96 GLU A C 1
ATOM 747 O O . GLU A 1 96 ? 8.692 0.787 -5.709 1.00 93.50 96 GLU A O 1
ATOM 752 N N . ALA A 1 97 ? 10.270 0.100 -4.279 1.00 88.06 97 ALA A N 1
ATOM 753 C CA . ALA A 1 97 ? 11.367 0.195 -5.247 1.00 88.06 97 ALA A CA 1
ATOM 754 C C . ALA A 1 97 ? 11.241 -0.791 -6.427 1.00 88.06 97 ALA A C 1
ATOM 756 O O . ALA A 1 97 ? 11.893 -0.612 -7.462 1.00 88.06 97 ALA A O 1
ATOM 757 N N . ASN A 1 98 ? 10.354 -1.782 -6.339 1.00 85.62 98 ASN A N 1
ATOM 758 C CA . ASN A 1 98 ? 10.002 -2.688 -7.435 1.00 85.62 98 ASN A CA 1
ATOM 759 C C . ASN A 1 98 ? 8.852 -2.167 -8.331 1.00 85.62 98 ASN A C 1
ATOM 761 O O . ASN A 1 98 ? 8.659 -2.693 -9.423 1.00 85.62 98 ASN A O 1
ATOM 765 N N . GLY A 1 99 ? 8.178 -1.082 -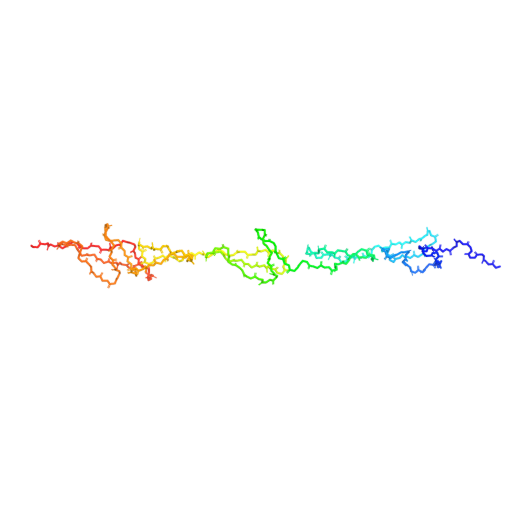7.938 1.00 87.00 99 GLY A N 1
ATOM 766 C CA . GLY A 1 99 ? 7.130 -0.411 -8.715 1.00 87.00 99 GLY A CA 1
ATOM 767 C C . GLY A 1 99 ? 5.726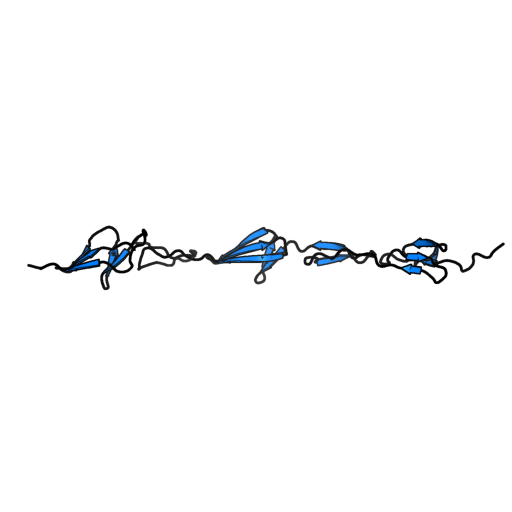 -0.859 -8.368 1.00 87.00 99 GLY A C 1
ATOM 768 O O . GLY A 1 99 ? 4.774 -0.428 -9.017 1.00 87.00 99 GLY A O 1
ATOM 769 N N . GLU A 1 100 ? 5.615 -1.693 -7.344 1.00 90.38 100 GLU A N 1
ATOM 770 C CA . GLU A 1 100 ? 4.359 -2.143 -6.783 1.00 90.38 100 GLU A CA 1
ATOM 771 C C . GLU A 1 100 ? 3.948 -1.223 -5.636 1.00 90.38 100 GLU A C 1
ATOM 773 O O . GLU A 1 100 ? 4.782 -0.621 -4.957 1.00 90.38 100 GLU A O 1
ATOM 778 N N . VAL A 1 101 ? 2.642 -1.105 -5.423 1.00 95.81 101 VAL A N 1
ATOM 779 C CA . VAL A 1 101 ? 2.107 -0.436 -4.241 1.00 95.81 101 VAL A CA 1
ATOM 780 C C . VAL A 1 101 ? 1.780 -1.490 -3.203 1.00 95.81 101 VAL A C 1
ATOM 782 O O . VAL A 1 101 ? 0.964 -2.376 -3.454 1.00 95.81 101 VAL A O 1
ATOM 785 N N . LEU A 1 102 ? 2.392 -1.365 -2.030 1.00 96.38 102 LEU A N 1
ATOM 786 C CA . LEU A 1 102 ? 2.098 -2.203 -0.881 1.00 96.38 102 LEU A CA 1
ATOM 787 C C . LEU A 1 102 ? 1.194 -1.440 0.082 1.00 96.38 102 LEU A C 1
ATOM 789 O O . LEU A 1 102 ? 1.562 -0.368 0.556 1.00 96.38 102 LEU A O 1
ATOM 793 N N . CYS A 1 103 ? 0.023 -1.998 0.377 1.00 96.69 103 CYS A N 1
ATOM 794 C CA . CYS A 1 103 ? -0.942 -1.416 1.302 1.00 96.69 103 CYS A CA 1
ATOM 795 C C . CYS A 1 103 ? -1.057 -2.257 2.571 1.00 96.69 103 CYS A C 1
ATOM 797 O O . CYS A 1 103 ? -1.113 -3.486 2.516 1.00 96.69 103 CYS A O 1
ATOM 799 N N . THR A 1 104 ? -1.129 -1.585 3.713 1.00 95.62 104 THR A N 1
ATOM 800 C CA . THR A 1 104 ? -1.404 -2.170 5.019 1.00 95.62 104 THR A CA 1
ATOM 801 C C . THR A 1 104 ? -2.711 -1.608 5.560 1.00 95.62 104 THR A C 1
ATOM 803 O O . THR A 1 104 ? -2.954 -0.400 5.544 1.00 95.62 104 THR A O 1
ATOM 806 N N . VAL A 1 105 ? -3.572 -2.512 6.029 1.00 94.75 105 VAL A N 1
ATOM 807 C CA . VAL A 1 105 ? -4.841 -2.165 6.671 1.00 94.75 105 VAL A CA 1
ATOM 808 C C . VAL A 1 105 ? -4.682 -2.351 8.172 1.00 94.75 105 VAL A C 1
ATOM 810 O O . VAL A 1 105 ? -4.330 -3.435 8.640 1.00 94.75 105 VAL A O 1
ATOM 813 N N . SER A 1 106 ? -4.932 -1.287 8.922 1.00 92.06 106 SER A N 1
ATOM 814 C CA . SER A 1 106 ? -4.896 -1.296 10.379 1.00 92.06 106 SER A CA 1
ATOM 815 C C . SER A 1 106 ? -6.100 -2.054 10.930 1.00 92.06 106 SER A C 1
ATOM 817 O O . SER A 1 106 ? -7.245 -1.721 10.629 1.00 92.06 106 SER A O 1
ATOM 819 N N . ALA A 1 107 ? -5.840 -3.059 11.764 1.00 91.88 107 ALA A N 1
ATOM 820 C CA . ALA A 1 107 ? -6.868 -3.689 12.579 1.00 91.88 107 ALA A CA 1
ATOM 821 C C . ALA A 1 107 ? -7.082 -2.868 13.853 1.00 91.88 107 ALA A C 1
ATOM 823 O O . ALA A 1 107 ? -6.119 -2.450 14.500 1.00 91.88 107 ALA A O 1
ATOM 824 N N . CYS A 1 108 ? -8.342 -2.657 14.223 1.00 91.94 108 CYS A N 1
ATOM 825 C CA . CYS A 1 108 ? -8.659 -1.926 15.438 1.00 91.94 108 CYS A CA 1
ATOM 826 C C . CYS A 1 108 ? -8.573 -2.819 16.675 1.00 91.94 108 CYS A C 1
ATOM 828 O O . CYS A 1 108 ? -8.991 -3.980 16.622 1.00 91.94 108 CYS A O 1
ATOM 830 N N . PRO A 1 109 ? -8.048 -2.291 17.794 1.00 90.31 109 PRO A N 1
ATOM 831 C CA . PRO A 1 109 ? -8.068 -3.011 19.054 1.00 90.31 109 PRO A CA 1
ATOM 832 C C . PRO A 1 109 ? -9.511 -3.222 19.521 1.00 90.31 109 PRO A C 1
ATOM 834 O O . PRO A 1 109 ? -10.418 -2.457 19.182 1.00 90.31 109 PRO A O 1
ATOM 837 N N . GLN A 1 110 ?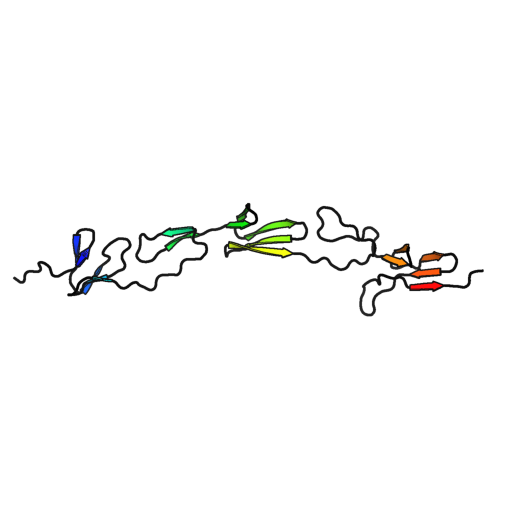 -9.714 -4.261 20.328 1.00 89.12 110 GLN A N 1
ATOM 838 C CA . GLN A 1 110 ? -10.974 -4.453 21.033 1.00 89.12 110 GLN A CA 1
ATOM 839 C C . GLN A 1 110 ? -11.231 -3.256 21.957 1.00 89.12 110 GLN A C 1
ATOM 841 O O . GLN A 1 110 ? -10.320 -2.773 22.627 1.00 89.12 110 GLN A O 1
ATOM 846 N N . THR A 1 111 ? -12.468 -2.765 21.966 1.00 93.06 111 THR A N 1
ATOM 847 C CA . THR A 1 111 ? -12.871 -1.636 22.804 1.00 93.06 111 THR A CA 1
ATOM 848 C C . THR A 1 111 ? -13.142 -2.090 24.234 1.00 93.06 111 THR A C 1
ATOM 850 O O . THR A 1 111 ? -13.782 -3.117 24.449 1.00 93.06 111 THR A O 1
ATOM 853 N N . GLU A 1 112 ? -12.733 -1.267 25.199 1.00 91.31 112 GLU A N 1
ATOM 854 C CA . GLU A 1 112 ? -13.007 -1.448 26.637 1.00 91.31 112 GLU A CA 1
ATOM 855 C C . GLU A 1 112 ? -14.369 -0.851 27.062 1.00 91.31 112 GLU A C 1
ATOM 857 O O . GLU A 1 112 ? -14.634 -0.618 28.238 1.00 91.31 112 GLU A O 1
ATOM 862 N N . CYS A 1 113 ? -15.227 -0.542 26.089 1.00 94.44 113 CYS A N 1
ATOM 863 C CA . CYS A 1 113 ? -16.576 -0.025 26.279 1.00 94.44 113 CYS A CA 1
ATOM 864 C C . CYS A 1 113 ? -17.564 -0.750 25.366 1.00 94.44 113 CYS A C 1
ATOM 866 O O . CYS A 1 113 ? -17.190 -1.315 24.326 1.00 94.44 113 CYS A O 1
ATOM 868 N N . VAL A 1 114 ? -18.837 -0.681 25.744 1.00 95.25 114 VAL A N 1
ATOM 869 C CA . VAL A 1 114 ? -19.966 -1.217 24.983 1.00 95.25 114 VAL A CA 1
ATOM 870 C C . VAL A 1 114 ? -20.682 -0.163 24.130 1.00 95.25 114 VAL A C 1
ATOM 872 O O . VAL A 1 114 ? -21.495 -0.524 23.281 1.00 95.25 114 VAL A O 1
ATOM 875 N N . ASP A 1 115 ? -20.338 1.119 24.289 1.00 95.06 115 ASP A N 1
ATOM 876 C CA . ASP A 1 115 ? -20.859 2.274 23.538 1.00 95.06 115 ASP A CA 1
ATOM 877 C C . ASP A 1 115 ? -19.787 3.018 22.693 1.00 95.06 115 ASP A C 1
ATOM 879 O O . ASP A 1 115 ? -19.671 4.247 22.759 1.00 95.06 115 ASP A O 1
ATOM 883 N N . PRO A 1 116 ? -18.985 2.316 21.867 1.00 95.94 116 PRO A N 1
ATOM 884 C CA . PRO A 1 116 ? -17.943 2.951 21.066 1.00 95.94 116 PRO A CA 1
ATOM 885 C C . PRO A 1 116 ? -18.501 3.927 20.020 1.00 95.94 116 PRO A C 1
ATOM 887 O O . PRO A 1 116 ? -19.499 3.651 19.352 1.00 95.94 116 PRO A O 1
ATOM 890 N N . VAL A 1 117 ? -17.798 5.044 19.809 1.00 95.38 117 VAL A N 1
ATOM 891 C CA . VAL A 1 117 ? -18.158 6.075 18.824 1.00 95.38 117 VAL A CA 1
ATOM 892 C C . VAL A 1 117 ? -17.151 6.088 17.676 1.00 95.38 117 VAL A C 1
ATOM 894 O O . VAL A 1 117 ? -15.945 6.129 17.909 1.00 95.38 117 VAL A O 1
ATOM 897 N N . TYR A 1 118 ? -17.651 6.095 16.437 1.00 93.25 118 TYR A N 1
ATOM 898 C CA . TYR A 1 118 ? -16.844 6.262 15.225 1.00 93.25 118 TYR A CA 1
ATOM 899 C C . TYR A 1 118 ? -16.825 7.732 14.814 1.00 93.25 118 TYR A C 1
ATOM 901 O O . TYR A 1 118 ? -17.873 8.305 14.510 1.00 93.25 118 TYR A O 1
ATOM 909 N N . GLU A 1 119 ? -15.644 8.343 14.803 1.00 92.56 119 GLU A N 1
ATOM 910 C CA . GLU A 1 119 ? -15.468 9.713 14.325 1.00 92.56 119 GLU A CA 1
ATOM 911 C C . GLU A 1 119 ? -15.012 9.735 12.861 1.00 92.56 119 GLU A C 1
ATOM 913 O O . GLU A 1 119 ? -14.266 8.846 12.436 1.00 92.56 119 GLU A O 1
ATOM 918 N N . PRO A 1 120 ? -15.436 10.742 12.073 1.00 87.44 120 PRO A N 1
ATOM 919 C CA . PRO A 1 120 ? -14.847 10.969 10.762 1.00 87.44 120 PRO A CA 1
ATOM 920 C C . PRO A 1 120 ? -13.337 11.192 10.927 1.00 87.44 120 PRO A C 1
ATOM 922 O O . PRO A 1 120 ? -12.897 11.816 11.888 1.00 87.44 120 PRO A O 1
ATOM 925 N N . ASP A 1 121 ? -12.552 10.639 10.005 1.00 87.50 121 ASP A N 1
ATOM 926 C CA . ASP A 1 121 ? -11.082 10.706 9.969 1.00 87.50 121 ASP A CA 1
ATOM 927 C C . ASP A 1 121 ? -10.319 9.829 10.979 1.00 87.50 121 ASP A C 1
ATOM 929 O O . ASP A 1 121 ? -9.088 9.775 10.933 1.00 87.50 121 ASP A O 1
ATOM 933 N N . GLN A 1 122 ? -11.008 9.062 11.828 1.00 91.06 122 GLN A N 1
ATOM 934 C CA . GLN A 1 122 ? -10.375 8.043 12.670 1.00 91.06 122 GLN A CA 1
ATOM 935 C C . GLN A 1 122 ? -10.567 6.648 12.083 1.00 91.06 122 GLN A C 1
ATOM 937 O O . GLN A 1 122 ? -11.640 6.294 11.602 1.00 91.06 122 GLN A O 1
ATOM 942 N N . CYS A 1 123 ? -9.515 5.829 12.141 1.00 93.06 123 CYS A N 1
ATOM 943 C CA . CYS A 1 123 ? -9.636 4.429 11.750 1.00 93.06 123 CYS A CA 1
ATOM 944 C C . CYS A 1 123 ? -10.480 3.631 12.747 1.00 93.06 123 CYS A C 1
ATOM 946 O O . CYS A 1 123 ? -11.333 2.834 12.363 1.00 93.06 123 CYS A O 1
ATOM 948 N N . CYS A 1 124 ? -10.210 3.839 14.035 1.00 94.56 124 CYS A N 1
ATOM 949 C CA . CYS A 1 124 ? -10.742 3.010 15.100 1.00 94.56 124 CYS A CA 1
ATOM 950 C C . CYS A 1 124 ? -11.735 3.774 15.959 1.00 94.56 124 CYS A C 1
ATOM 952 O O . CYS A 1 124 ? -11.565 4.977 16.156 1.00 94.56 124 CYS A O 1
ATOM 954 N N . PRO A 1 125 ? -12.759 3.082 16.480 1.00 94.94 125 PRO A N 1
ATOM 955 C CA . PRO A 1 125 ? -13.711 3.714 17.364 1.00 94.94 125 PRO A CA 1
ATOM 956 C C . PRO A 1 125 ? -13.071 4.066 18.707 1.00 94.94 125 PRO A C 1
ATOM 958 O O . PRO A 1 125 ? -12.138 3.403 19.169 1.00 94.94 125 PRO A O 1
ATOM 961 N N . ILE A 1 126 ? -13.637 5.074 19.362 1.00 94.12 126 ILE A N 1
ATOM 962 C CA . ILE A 1 126 ? -13.188 5.559 20.665 1.00 94.12 126 ILE A CA 1
ATOM 963 C C . ILE A 1 126 ? -14.285 5.425 21.721 1.00 94.12 126 ILE A C 1
ATOM 965 O O . ILE A 1 126 ? -15.473 5.614 21.452 1.00 94.12 126 ILE A O 1
ATOM 969 N N . CYS A 1 127 ? -13.876 5.142 22.954 1.00 94.62 127 CYS A N 1
ATOM 970 C CA . CYS A 1 127 ? -14.754 5.108 24.120 1.00 94.62 127 CYS A CA 1
ATOM 971 C C . CYS A 1 127 ? -14.811 6.498 24.761 1.00 94.62 127 CYS A C 1
ATOM 973 O O . CYS A 1 127 ? -14.045 6.794 25.679 1.00 94.62 127 CYS A O 1
ATOM 975 N N . LYS A 1 128 ? -15.697 7.377 24.271 1.00 93.75 128 LYS A N 1
ATOM 976 C CA . LYS A 1 128 ? -15.798 8.768 24.766 1.00 93.75 128 LYS A CA 1
ATOM 977 C C . LYS A 1 128 ? -16.118 8.852 26.260 1.00 93.75 128 LYS A C 1
ATOM 979 O O . LYS A 1 128 ? -15.628 9.750 26.935 1.00 93.75 128 LYS A O 1
ATOM 984 N N . ASN A 1 129 ? -16.901 7.899 26.763 1.00 92.69 129 ASN A N 1
ATOM 985 C CA . ASN A 1 129 ? -17.310 7.823 28.166 1.00 92.69 129 ASN A CA 1
ATOM 986 C C . ASN A 1 129 ? -16.325 7.019 29.035 1.00 92.69 129 ASN A C 1
ATOM 988 O O . ASN A 1 129 ? -16.617 6.738 30.196 1.00 92.69 129 ASN A O 1
ATOM 992 N N . GLY A 1 130 ? -15.166 6.641 28.484 1.00 92.75 130 GLY A N 1
ATOM 993 C CA . GLY A 1 130 ? -14.227 5.735 29.133 1.00 92.75 130 GLY A CA 1
ATOM 994 C C . GLY A 1 130 ? -14.725 4.285 29.162 1.00 92.75 130 GLY A C 1
ATOM 995 O O . GLY A 1 130 ? -15.692 3.947 28.475 1.00 92.75 130 GLY A O 1
ATOM 996 N N . PRO A 1 131 ? -14.048 3.411 29.923 1.00 94.50 131 PRO A N 1
ATOM 997 C CA . PRO A 1 131 ? -14.398 2.001 29.978 1.00 94.50 131 PRO A CA 1
ATOM 998 C C . PRO A 1 131 ? -15.741 1.750 30.678 1.00 94.50 131 PRO A C 1
ATOM 1000 O O . PRO A 1 131 ? -16.035 2.357 31.712 1.00 94.50 131 PRO A O 1
ATOM 1003 N N . ASN A 1 132 ? -16.565 0.864 30.119 1.00 95.50 132 ASN A N 1
ATOM 1004 C CA . ASN A 1 132 ? -17.919 0.594 30.608 1.00 95.50 132 ASN A CA 1
ATOM 1005 C C . ASN A 1 132 ? -18.443 -0.780 30.164 1.00 95.50 132 ASN A C 1
ATOM 1007 O O . ASN A 1 132 ? -17.892 -1.418 29.269 1.00 95.50 132 ASN A O 1
ATOM 1011 N N . CYS A 1 133 ? -19.520 -1.223 30.806 1.00 95.88 133 CYS A N 1
ATOM 1012 C CA . CYS A 1 133 ? -20.169 -2.503 30.547 1.00 95.88 133 CYS A CA 1
ATOM 1013 C C . CYS A 1 133 ? -21.698 -2.375 30.651 1.00 95.88 133 CYS A C 1
ATOM 1015 O O . CYS A 1 133 ? -22.224 -1.374 31.153 1.00 95.88 133 CYS A O 1
ATOM 1017 N N . PHE A 1 134 ? -22.423 -3.391 30.185 1.00 95.81 134 PHE A N 1
ATOM 1018 C CA . PHE A 1 134 ? -23.875 -3.472 30.317 1.00 95.81 134 PHE A CA 1
ATOM 1019 C C . PHE A 1 134 ? -24.284 -4.057 31.670 1.00 95.81 134 PHE A C 1
ATOM 1021 O O . PHE A 1 134 ? -23.982 -5.206 31.981 1.00 95.81 134 PHE A O 1
ATOM 1028 N N . ALA A 1 135 ? -25.052 -3.299 32.445 1.00 94.12 135 ALA A N 1
ATOM 1029 C CA . ALA A 1 135 ? -25.882 -3.818 33.520 1.00 94.12 135 ALA A CA 1
ATOM 1030 C C . ALA A 1 135 ? -27.309 -3.992 32.986 1.00 94.12 135 ALA A C 1
ATOM 1032 O O . ALA A 1 135 ? -28.069 -3.027 32.879 1.00 94.12 135 ALA A O 1
ATOM 1033 N N . GLU A 1 136 ? -27.643 -5.222 32.593 1.00 87.81 136 GLU A N 1
ATOM 1034 C CA . GLU A 1 136 ? -28.868 -5.544 31.848 1.00 87.81 136 GLU A CA 1
ATOM 1035 C C . GLU A 1 136 ? -28.992 -4.712 30.558 1.00 87.81 136 GLU A C 1
ATOM 1037 O O . GLU A 1 136 ? -28.330 -5.025 29.571 1.00 87.81 136 GLU A O 1
ATOM 1042 N N . THR A 1 137 ? -29.809 -3.654 30.552 1.00 88.94 137 THR A N 1
ATOM 1043 C CA . THR A 1 137 ? -30.002 -2.745 29.405 1.00 88.94 137 THR A CA 1
ATOM 1044 C C . THR A 1 137 ? -29.311 -1.391 29.570 1.00 88.94 137 THR A C 1
ATOM 1046 O O . THR A 1 137 ? -29.356 -0.568 28.658 1.00 88.94 137 THR A O 1
ATOM 1049 N N . THR A 1 138 ? -28.708 -1.125 30.730 1.00 92.00 138 THR A N 1
ATOM 1050 C CA . THR A 1 138 ? -28.110 0.174 31.066 1.00 92.00 138 THR A CA 1
ATOM 1051 C C . THR A 1 138 ? -26.591 0.093 30.991 1.00 92.00 138 THR A C 1
ATOM 1053 O O . THR A 1 138 ? -25.995 -0.876 31.448 1.00 92.00 138 THR A O 1
ATOM 1056 N N . VAL A 1 139 ? -25.942 1.123 30.449 1.00 95.44 139 VAL A N 1
ATOM 1057 C CA . VAL A 1 139 ? -24.475 1.216 30.438 1.00 95.44 139 VAL A CA 1
ATOM 1058 C C . VAL A 1 139 ? -23.998 1.838 31.748 1.00 95.44 139 VAL A C 1
ATOM 1060 O O . VAL A 1 139 ? -24.430 2.935 32.110 1.00 95.44 139 VAL A O 1
ATOM 1063 N N . ILE A 1 140 ? -23.099 1.150 32.453 1.00 95.25 140 ILE A N 1
ATOM 1064 C CA . ILE A 1 140 ? -22.477 1.643 33.687 1.00 95.25 140 ILE A CA 1
ATOM 1065 C C . ILE A 1 140 ? -20.957 1.769 33.512 1.00 95.25 140 ILE A C 1
ATOM 1067 O O . ILE A 1 140 ? -20.348 0.941 32.834 1.00 95.25 140 ILE A O 1
ATOM 1071 N N . PRO A 1 141 ? -20.314 2.794 34.099 1.00 95.12 141 PRO A N 1
ATOM 1072 C CA . PRO A 1 141 ? -18.866 2.953 33.999 1.00 95.12 141 PRO A CA 1
ATOM 1073 C C . PRO A 1 141 ? -18.130 1.893 34.823 1.00 95.12 141 PRO A C 1
ATOM 1075 O O . PRO A 1 141 ? -18.579 1.511 35.906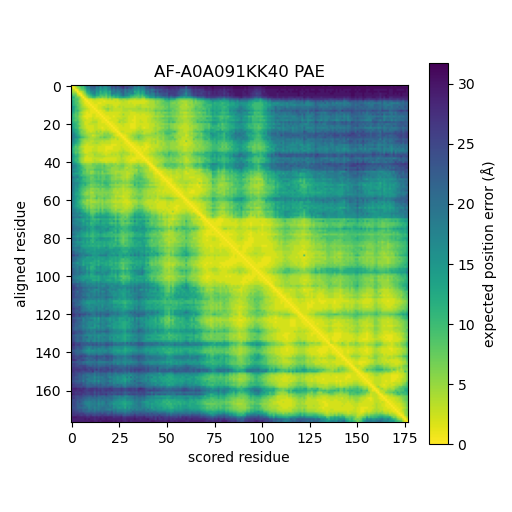 1.00 95.12 141 PRO A O 1
ATOM 1078 N N . ALA A 1 142 ? -16.971 1.463 34.331 1.00 93.25 142 ALA A N 1
ATOM 1079 C CA . ALA A 1 142 ? -16.121 0.507 35.027 1.00 93.25 142 ALA A CA 1
ATOM 1080 C C . ALA A 1 142 ? -15.425 1.123 36.256 1.00 93.25 142 ALA A C 1
ATOM 1082 O O . ALA A 1 142 ? -15.274 2.340 36.374 1.00 93.25 142 ALA A O 1
ATOM 1083 N N . GLY A 1 143 ? -14.986 0.265 37.183 1.00 89.62 143 GLY A N 1
ATOM 1084 C CA . GLY A 1 143 ? -14.226 0.669 38.374 1.00 89.62 143 GLY A CA 1
ATOM 1085 C C . GLY A 1 143 ? -15.063 1.207 39.540 1.00 89.62 143 GLY A C 1
ATOM 1086 O O . GLY A 1 143 ? -14.490 1.658 40.531 1.00 89.62 143 GLY A O 1
ATOM 1087 N N . ARG A 1 144 ? -16.398 1.157 39.456 1.00 91.00 144 ARG A N 1
ATOM 1088 C CA . ARG A 1 144 ? -17.292 1.473 40.578 1.00 91.00 144 ARG A CA 1
ATOM 1089 C C . ARG A 1 144 ? -18.526 0.578 40.601 1.00 91.00 144 ARG A C 1
ATOM 1091 O O . ARG A 1 144 ? -18.989 0.124 39.557 1.00 91.00 144 ARG A O 1
ATOM 1098 N N . GLU A 1 145 ? -19.085 0.400 41.790 1.00 93.00 145 GLU A N 1
ATOM 1099 C CA . GLU A 1 145 ? -20.408 -0.192 41.976 1.00 93.00 145 GLU A CA 1
ATOM 1100 C C . GLU A 1 145 ? -21.495 0.855 41.710 1.00 93.00 145 GLU A C 1
ATOM 1102 O O . GLU A 1 145 ? -21.400 2.010 42.139 1.00 93.00 145 GLU A O 1
ATOM 1107 N N . VAL A 1 146 ? -22.531 0.455 40.979 1.00 93.81 146 VAL A N 1
ATOM 1108 C CA . VAL A 1 146 ? -23.664 1.303 40.616 1.00 93.81 146 VAL A CA 1
ATOM 1109 C C . VAL A 1 146 ? -24.949 0.607 41.030 1.00 93.81 146 VAL A C 1
ATOM 1111 O O . VAL A 1 146 ? -25.219 -0.523 40.633 1.00 93.81 146 VAL A O 1
ATOM 1114 N N . LYS A 1 147 ? -25.763 1.309 41.815 1.00 92.06 147 LYS A N 1
ATOM 1115 C CA . LYS A 1 147 ? -27.117 0.880 42.152 1.00 92.06 147 LYS A CA 1
ATOM 1116 C C . LYS A 1 147 ? -28.026 1.102 40.938 1.00 92.06 147 LYS A C 1
ATOM 1118 O O . LYS A 1 147 ? -28.251 2.251 40.559 1.00 92.06 147 LYS A O 1
ATOM 1123 N N . THR A 1 148 ? -28.479 0.024 40.303 1.00 88.31 148 THR A N 1
ATOM 1124 C CA . THR A 1 148 ? -29.292 0.070 39.073 1.00 88.31 148 THR A CA 1
ATOM 1125 C C . THR A 1 148 ? -30.787 0.152 39.362 1.00 88.31 148 THR A C 1
ATOM 1127 O O . THR A 1 148 ? -31.507 0.836 38.641 1.00 88.31 148 THR A O 1
ATOM 1130 N N . ASP A 1 149 ? -31.242 -0.480 40.442 1.00 85.56 149 ASP A N 1
ATOM 1131 C CA . ASP A 1 149 ? -32.603 -0.378 40.973 1.00 85.56 149 ASP A CA 1
ATOM 1132 C C . ASP A 1 149 ? -32.571 -0.284 42.514 1.00 85.56 149 ASP A C 1
ATOM 1134 O O . ASP A 1 149 ? -31.501 -0.190 43.115 1.00 85.56 149 ASP A O 1
ATOM 1138 N N . GLU A 1 150 ? -33.721 -0.268 43.194 1.00 84.25 150 GLU A N 1
ATOM 1139 C CA . GLU A 1 150 ? -33.774 -0.146 44.661 1.00 84.25 150 GLU A CA 1
ATOM 1140 C C . GLU A 1 150 ? -32.995 -1.243 45.414 1.00 84.25 150 GLU A C 1
ATOM 1142 O O . GLU A 1 150 ? -32.526 -0.987 46.529 1.00 84.25 150 GLU A O 1
ATOM 1147 N N . CYS A 1 151 ? -32.793 -2.408 44.799 1.00 89.19 151 CYS A N 1
ATOM 1148 C CA . CYS A 1 151 ? -32.256 -3.628 45.401 1.00 89.19 151 C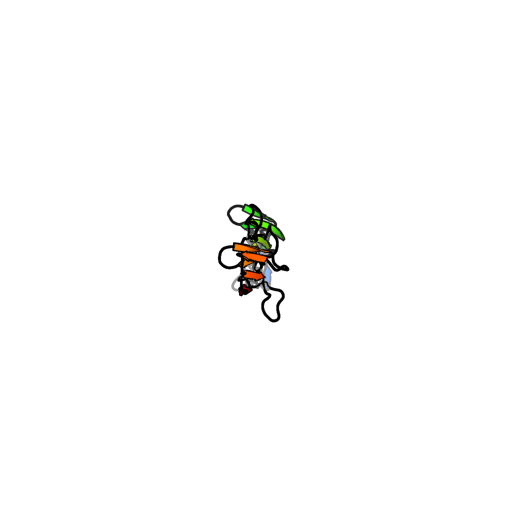YS A CA 1
ATOM 1149 C C . CYS A 1 151 ? -30.986 -4.153 44.731 1.00 89.19 151 CYS A C 1
ATOM 1151 O O . CYS A 1 151 ? -30.309 -5.002 45.306 1.00 89.19 151 CYS A O 1
ATOM 1153 N N . THR A 1 152 ? -30.673 -3.702 43.525 1.00 91.62 152 THR A N 1
ATOM 1154 C CA . THR A 1 152 ? -29.661 -4.307 42.666 1.00 91.62 152 THR A CA 1
ATOM 1155 C C . THR A 1 152 ? -28.465 -3.383 42.550 1.00 91.62 152 THR A C 1
ATOM 1157 O O . THR A 1 152 ? -28.579 -2.209 42.185 1.00 91.62 152 THR A O 1
ATOM 1160 N N . ILE A 1 153 ? -27.299 -3.927 42.880 1.00 93.25 153 ILE A N 1
ATOM 1161 C CA . ILE A 1 153 ? -26.007 -3.265 42.736 1.00 93.25 153 ILE A CA 1
ATOM 1162 C C . ILE A 1 153 ? -25.228 -4.036 41.678 1.00 93.25 153 ILE A C 1
ATOM 1164 O O . ILE A 1 153 ? -25.080 -5.251 41.778 1.00 93.25 153 ILE A O 1
ATOM 1168 N N . CYS A 1 154 ? -24.743 -3.331 40.662 1.00 95.38 154 CYS A N 1
ATOM 1169 C CA . CYS A 1 154 ? -23.976 -3.900 39.563 1.00 95.38 154 CYS A CA 1
ATOM 1170 C C . CYS A 1 154 ? -22.590 -3.263 39.481 1.00 95.38 154 CYS A C 1
ATOM 1172 O O . CYS A 1 154 ? -22.431 -2.070 39.744 1.00 95.38 154 CYS A O 1
ATOM 1174 N N . HIS A 1 155 ? -21.590 -4.032 39.063 1.00 95.12 155 HIS A N 1
ATOM 1175 C CA . HIS A 1 155 ? -20.255 -3.522 38.758 1.00 95.12 155 HIS A CA 1
ATOM 1176 C C . HIS A 1 155 ? -19.646 -4.260 37.567 1.00 95.12 155 HIS A C 1
ATOM 1178 O O . HIS A 1 155 ? -19.950 -5.427 37.324 1.00 95.12 155 HIS A O 1
ATOM 1184 N N . CYS A 1 156 ? -18.782 -3.574 36.818 1.00 95.12 156 CYS A N 1
ATOM 1185 C CA . CYS A 1 156 ? -18.026 -4.211 35.744 1.00 95.12 156 CYS A CA 1
ATOM 1186 C C . CYS A 1 156 ? -16.895 -5.066 36.323 1.00 95.12 156 CYS A C 1
ATOM 1188 O O . CYS A 1 156 ? -16.126 -4.597 37.166 1.00 95.12 156 CYS A O 1
ATOM 1190 N N . THR A 1 157 ? -16.792 -6.294 35.836 1.00 92.81 157 THR A N 1
ATOM 1191 C CA . THR A 1 157 ? -15.746 -7.271 36.151 1.00 92.81 157 THR A CA 1
ATOM 1192 C C . THR A 1 157 ? -14.670 -7.278 35.065 1.00 92.81 157 THR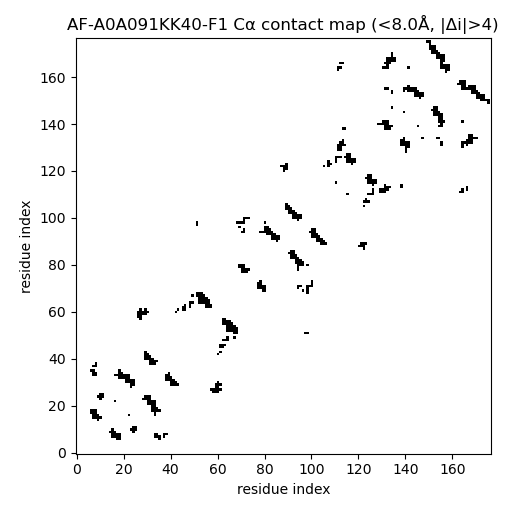 A C 1
ATOM 1194 O O . THR A 1 157 ? -14.835 -6.674 34.002 1.00 92.81 157 THR A O 1
ATOM 1197 N N . TYR A 1 158 ? -13.542 -7.932 35.345 1.00 90.50 158 TYR A N 1
ATOM 1198 C CA . TYR A 1 158 ? -12.454 -8.127 34.386 1.00 90.50 158 TYR A CA 1
ATOM 1199 C C . TYR A 1 158 ? -12.327 -9.611 34.034 1.00 90.50 158 TYR A C 1
ATOM 1201 O O . TYR A 1 158 ? -12.478 -10.457 34.915 1.00 90.50 158 TYR A O 1
ATOM 1209 N N . GLU A 1 159 ? -12.017 -9.917 32.774 1.00 88.38 159 GLU A N 1
ATOM 1210 C CA . GLU A 1 159 ? -11.759 -11.283 32.308 1.00 88.38 159 GLU A CA 1
ATOM 1211 C C . GLU A 1 159 ? -10.550 -11.884 33.050 1.00 88.38 159 GLU A C 1
ATOM 1213 O O . GLU A 1 159 ? -9.480 -11.268 33.118 1.00 88.38 159 GLU A O 1
ATOM 1218 N N . GLU A 1 160 ? -10.691 -13.108 33.567 1.00 85.00 160 GLU A N 1
ATOM 1219 C CA . GLU A 1 160 ? -9.644 -13.777 34.348 1.00 85.00 160 GLU A CA 1
ATOM 1220 C C . GLU A 1 160 ? -8.294 -13.833 33.614 1.00 85.00 160 GLU A C 1
ATOM 1222 O O . GLU A 1 160 ? -8.183 -14.270 32.468 1.00 85.00 160 GLU A O 1
ATOM 1227 N N . GLY A 1 161 ? -7.230 -13.403 34.299 1.00 82.31 161 GLY A N 1
ATOM 1228 C CA . GLY A 1 161 ? -5.875 -13.388 33.740 1.00 82.31 161 GLY A CA 1
ATOM 1229 C C . GLY A 1 161 ? -5.615 -12.259 32.738 1.00 82.31 161 GLY A C 1
ATOM 1230 O O . GLY A 1 161 ? -4.523 -12.195 32.169 1.00 82.31 161 GLY A O 1
ATOM 1231 N N . THR A 1 162 ? -6.570 -11.348 32.542 1.00 85.69 162 THR A N 1
ATOM 1232 C CA . THR A 1 162 ? -6.411 -10.165 31.694 1.00 85.69 162 THR A CA 1
ATOM 1233 C C . THR A 1 162 ? -6.883 -8.894 32.412 1.00 85.69 162 THR A C 1
ATOM 1235 O O . THR A 1 162 ? -7.477 -8.942 33.484 1.00 85.69 162 THR A O 1
ATOM 1238 N N . TRP A 1 163 ? -6.599 -7.734 31.818 1.00 82.94 163 TRP A N 1
ATOM 1239 C CA . TRP A 1 163 ? -7.126 -6.435 32.261 1.00 82.94 163 TRP A CA 1
ATOM 1240 C C . TRP A 1 163 ? -8.309 -5.965 31.407 1.00 82.94 163 TRP A C 1
ATOM 1242 O O . TRP A 1 163 ? -8.597 -4.771 31.362 1.00 82.94 163 TRP A O 1
ATOM 1252 N N . ARG A 1 164 ? -8.961 -6.886 30.690 1.00 88.25 164 ARG A N 1
ATOM 1253 C CA . ARG A 1 164 ? -10.081 -6.572 29.800 1.00 88.25 164 ARG A CA 1
ATOM 1254 C C . ARG A 1 164 ? -11.371 -6.548 30.584 1.00 88.25 164 ARG A C 1
ATOM 1256 O O . ARG A 1 164 ? -11.618 -7.456 31.375 1.00 88.25 164 ARG A O 1
ATOM 1263 N N . ILE A 1 165 ? -12.188 -5.531 30.352 1.00 91.06 165 ILE A N 1
ATOM 1264 C CA . ILE A 1 165 ? -13.491 -5.429 31.008 1.00 91.06 165 ILE A CA 1
ATOM 1265 C C . ILE A 1 165 ? -14.477 -6.389 30.350 1.00 91.06 165 ILE A C 1
ATOM 1267 O O . ILE A 1 165 ? -14.640 -6.407 29.126 1.00 91.06 165 ILE A O 1
ATOM 1271 N N . GLU A 1 166 ? -15.170 -7.168 31.176 1.00 92.88 166 GLU A N 1
ATOM 1272 C CA . GLU A 1 166 ? -16.282 -7.980 30.710 1.00 92.88 166 GLU A CA 1
ATOM 1273 C C . GLU A 1 166 ? -17.409 -7.074 30.217 1.00 92.88 166 GLU A C 1
ATOM 1275 O O . GLU A 1 166 ? -17.790 -6.086 30.849 1.00 92.88 166 GLU A O 1
ATOM 1280 N N . ARG A 1 167 ? -17.987 -7.425 29.066 1.00 93.00 167 ARG A N 1
ATOM 1281 C CA . ARG A 1 167 ? -19.065 -6.625 28.470 1.00 93.00 167 ARG A CA 1
ATOM 1282 C C . ARG A 1 167 ? -20.342 -6.618 29.304 1.00 93.00 167 ARG A C 1
ATOM 1284 O O . ARG A 1 167 ? -21.144 -5.704 29.127 1.00 93.00 167 ARG A O 1
ATOM 1291 N N . GLN A 1 168 ? -20.524 -7.600 30.186 1.00 94.75 168 GLN A N 1
ATOM 1292 C CA . GLN A 1 168 ? -21.670 -7.701 31.080 1.00 94.75 168 GLN A CA 1
ATOM 1293 C C . GLN A 1 168 ? -21.228 -7.473 32.525 1.00 94.75 168 GLN A C 1
ATOM 1295 O O . GLN A 1 168 ? -20.272 -8.083 32.988 1.00 94.75 168 GLN A O 1
ATOM 1300 N N . ALA A 1 169 ? -21.944 -6.608 33.235 1.00 95.00 169 ALA A N 1
ATOM 1301 C CA . ALA A 1 169 ? -21.741 -6.364 34.651 1.00 95.00 169 ALA A CA 1
ATOM 1302 C C . ALA A 1 169 ? -22.177 -7.571 35.490 1.00 95.00 169 ALA A C 1
ATOM 1304 O O . ALA A 1 169 ? -23.168 -8.241 35.179 1.00 95.00 169 ALA A O 1
ATOM 1305 N N . MET A 1 170 ? -21.509 -7.768 36.622 1.00 94.81 170 MET A N 1
ATOM 1306 C CA . MET A 1 170 ? -21.988 -8.647 37.678 1.00 94.81 170 MET A CA 1
ATOM 1307 C C . MET A 1 170 ? -22.945 -7.865 38.580 1.00 94.81 170 MET A C 1
ATOM 1309 O O . MET A 1 170 ? -22.577 -6.830 39.136 1.00 94.81 170 MET A O 1
ATOM 1313 N N . CYS A 1 171 ? -24.171 -8.366 38.727 1.00 93.69 171 CYS A N 1
ATOM 1314 C CA . CYS A 1 171 ? -25.222 -7.734 39.519 1.00 93.69 171 CYS A CA 1
ATOM 1315 C C . CYS A 1 171 ? -25.619 -8.610 40.708 1.00 93.69 171 CYS A C 1
ATOM 1317 O O . CYS A 1 171 ? -25.930 -9.791 40.545 1.00 93.69 171 CYS A O 1
ATOM 1319 N N . THR A 1 172 ? -25.659 -8.021 41.901 1.00 92.44 172 THR A N 1
ATOM 1320 C CA . THR A 1 172 ? -26.151 -8.656 43.125 1.00 92.44 172 THR A CA 1
ATOM 1321 C C . THR A 1 172 ? -27.432 -7.980 43.583 1.00 92.44 172 THR A C 1
ATOM 1323 O O . THR A 1 172 ? -27.492 -6.762 43.759 1.00 92.44 172 THR A O 1
ATOM 1326 N N . ARG A 1 173 ? -28.475 -8.787 43.789 1.00 89.94 173 ARG A N 1
ATOM 1327 C CA . ARG A 1 173 ? -29.755 -8.328 44.327 1.00 89.94 173 ARG A CA 1
ATOM 1328 C C . ARG A 1 173 ? -29.782 -8.534 45.837 1.00 89.94 173 ARG A C 1
ATOM 1330 O O . ARG A 1 173 ? -29.582 -9.648 46.316 1.00 89.94 173 ARG A O 1
ATOM 1337 N N . HIS A 1 174 ? -30.045 -7.465 46.571 1.00 86.06 174 HIS A N 1
ATOM 1338 C CA . HIS A 1 174 ? -30.156 -7.444 48.024 1.00 86.06 174 HIS A CA 1
ATOM 1339 C C . HIS A 1 174 ? -31.623 -7.354 48.466 1.00 86.06 174 HIS A C 1
ATOM 1341 O O . HIS A 1 174 ? -32.503 -6.991 47.686 1.00 86.06 174 HIS A O 1
ATOM 1347 N N . GLU A 1 175 ? -31.899 -7.687 49.728 1.00 80.94 175 GLU A N 1
ATOM 1348 C CA . GLU A 1 175 ? -33.227 -7.489 50.311 1.00 80.94 175 GLU A CA 1
ATOM 1349 C C . GLU A 1 175 ? -33.501 -5.993 50.498 1.00 80.94 175 GLU A C 1
ATOM 1351 O O . GLU A 1 175 ? -32.863 -5.323 51.313 1.00 80.94 175 GLU A O 1
ATOM 1356 N N . CYS A 1 176 ? -34.461 -5.470 49.739 1.00 73.94 176 CYS A N 1
ATOM 1357 C CA . CYS A 1 176 ? -34.999 -4.136 49.962 1.00 73.94 176 CYS A CA 1
ATOM 1358 C C . CYS A 1 176 ? -35.970 -4.140 51.133 1.00 73.94 176 CYS A C 1
ATOM 1360 O O . CYS A 1 176 ? -36.885 -4.963 51.173 1.00 73.94 176 CYS A O 1
ATOM 1362 N N . LYS A 1 177 ? -35.767 -3.210 52.065 1.00 63.91 177 LYS A N 1
ATOM 1363 C CA . LYS A 1 177 ? -36.746 -2.864 53.097 1.00 63.91 177 LYS A CA 1
ATOM 1364 C C . LYS A 1 177 ? -37.603 -1.698 52.648 1.00 63.91 177 LYS A C 1
ATOM 1366 O O . LYS A 1 177 ? -37.024 -0.781 52.026 1.00 63.91 177 LYS A O 1
#

Mean predicted aligned error: 10.98 Å

Foldseek 3Di:
DDDPPPAAEAAPVRDTHHQQDWDANAQLGAIFGQHSVGTHHDQPPADDEQPQQPDWDRSYVHIDRPDGPQWAADPNDIGGAQDWDDPALQKIWGQHPSRDIDIDGDDEDDDLDPDWDDDHSHSYTDDPVAGWADAPPDIDHAPDWDDPDQFKIWHWDADPPDRRTDNYIDIDGHDHD

Solvent-accessible surface area (backbone atoms only — not comparable to full-atom values): 10583 Å² total; per-residue (Å²): 131,87,79,69,80,85,67,54,32,69,32,79,88,68,51,77,39,49,67,76,39,76,46,57,48,44,66,46,39,40,59,16,38,20,43,99,92,40,68,50,64,54,81,69,94,57,71,82,73,62,92,45,50,74,37,77,42,60,67,35,53,53,62,41,68,77,36,66,59,64,44,17,78,57,98,93,41,80,39,48,55,70,38,71,50,73,81,47,67,38,30,42,32,33,16,37,93,82,42,47,73,51,73,49,73,66,80,67,77,86,70,53,31,77,73,61,43,80,51,89,85,49,61,52,65,41,49,87,84,47,48,26,13,29,47,87,93,43,84,42,56,47,90,44,81,40,74,80,53,97,35,31,39,27,30,44,43,59,43,87,98,54,92,46,56,31,63,54,32,53,70,50,79,52,91,69,129

Secondary structure (DSSP, 8-state):
----TT-SEE-TT--EEPTT-EE-SSTTPPPEEEETTEEEEPPP-PPPPPTTEEEEE-SSSS-EEEEE--EEEETTEEEETT-EEEEETTEEEEE-TTSPEEEEEPPPPPPSSSS-BPPTT-SS-B-TT-SEEEETTEEEETTS-EE-SSSEEEE--B-TTS-PBPSB-EEEE----

pLDDT: mean 89.14, std 8.34, range [43.81, 97.44]

Radius of gyration: 38.63 Å; Cα contacts (8 Å, |Δi|>4): 349; chains: 1; bounding box: 87×31×109 Å

Organism: NCBI:txid187382

InterPro domains:
  IPR001007 VWFC domain [PS01208] (90-127)
  IPR001007 VWFC domain [PS50184] (70-128)
  IPR001007 VWFC domain [SM00214] (9-65)
  IPR001007 VWFC domain [SM00214] (72-127)
  IPR042979 von Willebrand factor C domain-containing protein 2-like [PTHR46252] (1-177)
  IPR057856 VWC2L, C-terminal domain [PF23331] (132-174)
  IPR059152 VWC2L-like, N-terminal domain [PF23333] (7-46)

Sequence (177 aa):
YPDYRGKGCVDESGFVYAIGEKFAPGPSACPCLCTEEGPLCIQPECPRLHPRCVHVDTTQCCPLCKERKNYCEFRGKTYQTLEEFMVSPCEKCRCEANGEVLCTVSACPQTECVDPVYEPDQCCPICKNGPNCFAETTVIPAGREVKTDECTICHCTYEEGTWRIERQAMCTRHECK